Protein AF-A0A7S4QXZ8-F1 (afdb_monomer_lite)

Radius of gyration: 31.18 Å; chains: 1; bounding box: 69×50×97 Å

Sequence (209 aa):
SDHSCSYGKRKKSSPTQPTAGNDPTDAGCCEDITGMCAGNANSANDITCGAGYKDKANKAGITGTTVSACCDPNQQCSANPGGDGDITCPGNFQNKGASATYDRFGSDDTPAKRRAKCCEQPKCARTVQAVTGTCETNPVAGVSGTCGSRYTDKAGILTLPADPTDWANPGSGLAITANMAACCDPITGMCAGNANSASDITCGAGYKD

Foldseek 3Di:
DDDDADFQKDFDPQFADDDPPDDGDNVRTIDGHPQACQRTPPRVQHNDQDPQWDADVVRRPFRHRDNVRGIDGFAFCADGVVGVRHQDAPAQKDFPGRVFTHHCPPPQVDSLSSCVRTTFADAWFDWADWDDADPVGDTDHIDDTLDDQQWAFDVPRRCPPPADPTSVCRDHHDPSNVCVVRTTDGRDPDLQSTPPRVRHHDDDPPDDD

pLDDT: mean 88.47, std 6.69, range [57.16, 96.94]

Structure (mmCIF, N/CA/C/O backbone):
data_AF-A0A7S4QXZ8-F1
#
_entry.id   AF-A0A7S4QXZ8-F1
#
loop_
_atom_site.group_PDB
_atom_site.id
_atom_site.type_symbol
_atom_site.label_atom_id
_atom_site.label_alt_id
_atom_site.label_comp_id
_atom_site.label_asym_id
_atom_site.label_entity_id
_atom_site.label_seq_id
_atom_site.pdbx_PDB_ins_code
_atom_site.Cartn_x
_atom_site.Cartn_y
_atom_site.Cartn_z
_atom_site.occupancy
_atom_site.B_iso_or_equiv
_atom_site.auth_seq_id
_atom_site.auth_comp_id
_atom_site.auth_asym_id
_atom_site.auth_atom_id
_atom_site.pdbx_PDB_model_num
ATOM 1 N N . SER A 1 1 ? 19.491 11.726 -45.607 1.00 57.16 1 SER A N 1
ATOM 2 C CA . SER A 1 1 ? 18.638 11.729 -44.401 1.00 57.16 1 SER A CA 1
ATOM 3 C C . SER A 1 1 ? 19.240 10.768 -43.394 1.00 57.16 1 SER A C 1
ATOM 5 O O . SER A 1 1 ? 19.755 9.733 -43.802 1.00 57.16 1 SER A O 1
ATOM 7 N N . ASP A 1 2 ? 19.218 11.107 -42.105 1.00 72.69 2 ASP A N 1
ATOM 8 C CA . ASP A 1 2 ? 19.672 10.190 -41.054 1.00 72.69 2 ASP A CA 1
ATOM 9 C C . ASP A 1 2 ? 18.598 9.130 -40.806 1.00 72.69 2 ASP A C 1
ATOM 11 O O . ASP A 1 2 ? 17.469 9.451 -40.431 1.00 72.69 2 ASP A O 1
ATOM 15 N N . HIS A 1 3 ? 18.948 7.863 -41.028 1.00 82.75 3 HIS A N 1
ATOM 16 C CA . HIS A 1 3 ? 18.038 6.745 -40.795 1.00 82.75 3 HIS A CA 1
ATOM 17 C C . HIS A 1 3 ? 17.791 6.557 -39.293 1.00 82.75 3 HIS A C 1
ATOM 19 O O . HIS A 1 3 ? 18.740 6.460 -38.506 1.00 82.75 3 HIS A O 1
ATOM 25 N N . SER A 1 4 ? 16.521 6.517 -38.890 1.00 89.25 4 SER A N 1
ATOM 26 C CA . SER A 1 4 ? 16.116 6.197 -37.517 1.00 89.25 4 SER A CA 1
ATOM 27 C C . SER A 1 4 ? 15.831 4.710 -37.392 1.00 89.25 4 SER A C 1
ATOM 29 O O . SER A 1 4 ? 15.125 4.147 -38.221 1.00 89.25 4 SER A O 1
ATOM 31 N N . CYS A 1 5 ? 16.377 4.080 -36.354 1.00 90.44 5 CYS A N 1
ATOM 32 C CA . CYS A 1 5 ? 16.157 2.662 -36.107 1.00 90.44 5 CYS A CA 1
ATOM 33 C C . CYS A 1 5 ? 14.774 2.411 -35.504 1.00 90.44 5 CYS A C 1
ATOM 35 O O . CYS A 1 5 ? 14.318 3.167 -34.643 1.00 90.44 5 CYS A O 1
ATOM 37 N N . SER A 1 6 ? 14.145 1.317 -35.933 1.00 90.31 6 SER A N 1
ATOM 38 C CA . SER A 1 6 ? 12.900 0.809 -35.353 1.00 90.31 6 SER A CA 1
ATOM 39 C C . SER A 1 6 ? 13.039 0.493 -33.852 1.00 90.31 6 SER A C 1
ATOM 41 O O . SER A 1 6 ? 14.145 0.307 -33.340 1.00 90.31 6 SER A O 1
ATOM 43 N N . TYR A 1 7 ? 11.909 0.396 -33.139 1.00 89.00 7 TYR A N 1
ATOM 44 C CA . TYR A 1 7 ? 11.891 -0.003 -31.725 1.00 89.00 7 TYR A CA 1
ATOM 45 C C . TYR A 1 7 ? 12.648 -1.322 -31.497 1.00 89.00 7 TYR A C 1
ATOM 47 O O . TYR A 1 7 ? 12.588 -2.233 -32.323 1.00 89.00 7 TYR A O 1
ATOM 55 N N . GLY A 1 8 ? 13.365 -1.411 -30.374 1.00 91.12 8 GLY A N 1
ATOM 56 C CA . GLY A 1 8 ? 14.189 -2.573 -30.042 1.00 91.12 8 GLY A CA 1
ATOM 57 C C . GLY A 1 8 ? 15.495 -2.658 -30.836 1.00 91.12 8 GLY A C 1
ATOM 58 O O . GLY A 1 8 ? 16.211 -3.649 -30.712 1.00 91.12 8 GLY A O 1
ATOM 59 N N . LYS A 1 9 ? 15.832 -1.637 -31.637 1.00 93.56 9 LYS A N 1
ATOM 60 C CA . LYS A 1 9 ? 17.084 -1.555 -32.394 1.00 93.56 9 LYS A CA 1
ATOM 61 C C . LYS A 1 9 ? 17.873 -0.296 -32.067 1.00 93.56 9 LYS A C 1
ATOM 63 O O . LYS A 1 9 ? 17.321 0.746 -31.722 1.00 93.56 9 LYS A O 1
ATOM 68 N N . ARG A 1 10 ? 19.190 -0.381 -32.230 1.00 91.62 10 ARG A N 1
ATOM 69 C CA . ARG A 1 10 ? 20.126 0.744 -32.110 1.00 91.62 10 ARG A CA 1
ATOM 70 C C . ARG A 1 10 ? 21.000 0.844 -33.351 1.00 91.62 10 ARG A C 1
ATOM 72 O O . ARG A 1 10 ? 21.123 -0.115 -34.108 1.00 91.62 10 ARG A O 1
ATOM 79 N N . LYS A 1 11 ? 21.621 2.005 -33.562 1.00 93.00 11 LYS A N 1
ATOM 80 C CA . LYS A 1 11 ? 22.570 2.188 -34.667 1.00 93.00 11 LYS A CA 1
ATOM 81 C C . LYS A 1 11 ? 23.755 1.240 -34.487 1.00 93.00 11 LYS A C 1
ATOM 83 O O . LYS A 1 11 ? 24.301 1.140 -33.389 1.00 93.00 11 LYS A O 1
ATOM 88 N N . LYS A 1 12 ? 24.168 0.589 -35.572 1.00 90.38 12 LYS A N 1
ATOM 89 C CA . LYS A 1 12 ? 25.408 -0.188 -35.604 1.00 90.38 12 LYS A CA 1
ATOM 90 C C . LYS A 1 12 ? 26.590 0.738 -35.349 1.00 90.38 12 LYS A C 1
ATOM 92 O O . LYS A 1 12 ? 26.641 1.847 -35.879 1.00 90.38 12 LYS A O 1
ATOM 97 N N . SER A 1 13 ? 27.577 0.250 -34.610 1.00 89.38 13 SER A N 1
ATOM 98 C CA . SER A 1 13 ? 28.885 0.905 -34.492 1.00 89.38 13 SER A CA 1
ATOM 99 C C . SER A 1 13 ? 29.625 0.959 -35.835 1.00 89.38 13 SER A C 1
ATOM 101 O O . SER A 1 13 ? 30.437 1.853 -36.052 1.00 89.38 13 SER A O 1
ATOM 103 N N . SER A 1 14 ? 29.301 0.047 -36.758 1.00 89.12 14 SER A N 1
ATOM 104 C CA . SER A 1 14 ? 29.775 0.061 -38.143 1.00 89.12 14 SER A CA 1
ATOM 105 C C . SER A 1 14 ? 28.607 -0.192 -39.114 1.00 89.12 14 SER A C 1
ATOM 107 O O . SER A 1 14 ? 28.285 -1.347 -39.407 1.00 89.12 14 SER A O 1
ATOM 109 N N . PRO A 1 15 ? 27.895 0.862 -39.559 1.00 88.19 15 PRO A N 1
ATOM 110 C CA . PRO A 1 15 ? 26.802 0.729 -40.518 1.00 88.19 15 PRO A CA 1
ATOM 111 C C . PRO A 1 15 ? 27.332 0.447 -41.930 1.00 88.19 15 PRO A C 1
ATOM 113 O O . PRO A 1 15 ? 28.400 0.914 -42.323 1.00 88.19 15 PRO A O 1
ATOM 116 N N . THR A 1 16 ? 26.558 -0.289 -42.722 1.00 88.31 16 THR A N 1
ATOM 117 C CA . THR A 1 16 ? 26.865 -0.526 -44.136 1.00 88.31 16 THR A CA 1
ATOM 118 C C . THR A 1 16 ? 26.431 0.680 -44.963 1.00 88.31 16 THR A C 1
ATOM 120 O O . THR A 1 16 ? 25.264 1.072 -44.924 1.00 88.31 16 THR A O 1
ATOM 123 N N . GLN A 1 17 ? 27.360 1.265 -45.725 1.00 85.31 17 GLN A N 1
ATOM 124 C CA . GLN A 1 17 ? 27.040 2.362 -46.636 1.00 85.31 17 GLN A CA 1
ATOM 125 C C . GLN A 1 17 ? 26.141 1.848 -47.776 1.00 85.31 17 GLN A C 1
ATOM 127 O O . GLN A 1 17 ? 26.494 0.850 -48.413 1.00 85.31 17 GLN A O 1
ATOM 132 N N . PRO A 1 18 ? 24.995 2.496 -48.056 1.00 84.25 18 PRO A N 1
ATOM 133 C CA . PRO A 1 18 ? 24.168 2.125 -49.195 1.00 84.25 18 PRO A CA 1
ATOM 134 C C . PRO A 1 18 ? 24.897 2.424 -50.511 1.00 84.25 18 PRO A C 1
ATOM 136 O O . PRO A 1 18 ? 25.702 3.354 -50.604 1.00 84.25 18 PRO A O 1
ATOM 139 N N . THR A 1 19 ? 24.607 1.640 -51.551 1.00 85.50 19 THR A N 1
ATOM 140 C CA . THR A 1 19 ? 25.077 1.933 -52.913 1.00 85.50 19 THR A CA 1
ATOM 141 C C . THR A 1 19 ? 24.582 3.313 -53.353 1.00 85.50 19 THR A C 1
ATOM 143 O O . THR A 1 19 ? 23.477 3.718 -52.994 1.00 85.50 19 THR A O 1
ATOM 146 N N . ALA A 1 20 ? 25.386 4.036 -54.138 1.00 84.81 20 ALA A N 1
ATOM 147 C CA . ALA A 1 20 ? 25.040 5.374 -54.610 1.00 84.81 20 ALA A CA 1
ATOM 148 C C . ALA A 1 20 ? 23.655 5.401 -55.284 1.00 84.81 20 ALA A C 1
ATOM 150 O O . ALA A 1 20 ? 23.384 4.611 -56.186 1.00 84.81 20 ALA A O 1
ATOM 151 N N . GLY A 1 21 ? 22.793 6.315 -54.831 1.00 82.56 21 GLY A N 1
ATOM 152 C CA . GLY A 1 21 ? 21.411 6.451 -55.303 1.00 82.56 21 GLY A CA 1
ATOM 153 C C . GLY A 1 21 ? 20.369 5.633 -54.531 1.00 82.56 21 GLY A C 1
ATOM 154 O O . GLY A 1 21 ? 19.185 5.822 -54.783 1.00 82.56 21 GLY A O 1
ATOM 155 N N . ASN A 1 22 ? 20.776 4.776 -53.585 1.00 83.62 22 ASN A N 1
ATOM 156 C CA . ASN A 1 22 ? 19.862 4.041 -52.708 1.00 83.62 22 ASN A CA 1
ATOM 157 C C . ASN A 1 22 ? 19.752 4.681 -51.320 1.00 83.62 22 ASN A C 1
ATOM 159 O O . ASN A 1 22 ? 20.732 5.197 -50.775 1.00 83.62 22 ASN A O 1
ATOM 163 N N . ASP A 1 23 ? 18.567 4.568 -50.723 1.00 84.75 23 ASP A N 1
ATOM 164 C CA . ASP A 1 23 ? 18.322 4.995 -49.349 1.00 84.75 23 ASP A CA 1
ATOM 165 C C . ASP A 1 23 ? 18.914 4.006 -48.321 1.00 84.75 23 ASP A C 1
ATOM 167 O O . ASP A 1 23 ? 18.980 2.795 -48.571 1.00 84.75 23 ASP A O 1
ATOM 171 N N . PRO A 1 24 ? 19.352 4.491 -47.143 1.00 85.12 24 PRO A N 1
ATOM 172 C CA . PRO A 1 24 ? 19.757 3.633 -46.033 1.00 85.12 24 PRO A CA 1
ATOM 173 C C . PRO A 1 24 ? 18.591 2.762 -45.541 1.00 85.12 24 PRO A C 1
ATOM 175 O O . PRO A 1 24 ? 17.437 3.182 -45.537 1.00 85.12 24 PRO A O 1
ATOM 178 N N . THR A 1 25 ? 18.899 1.541 -45.098 1.00 88.00 25 THR A N 1
ATOM 179 C CA . THR A 1 25 ? 17.903 0.579 -44.598 1.00 88.00 25 THR A CA 1
ATOM 180 C C . THR A 1 25 ? 18.182 0.184 -43.152 1.00 88.00 25 THR A C 1
ATOM 182 O O . THR A 1 25 ? 19.328 0.210 -42.700 1.00 88.00 25 THR A O 1
ATOM 185 N N . ASP A 1 26 ? 17.148 -0.286 -42.447 1.00 86.25 26 ASP A N 1
ATOM 186 C CA . ASP A 1 26 ? 17.274 -0.845 -41.092 1.00 86.25 26 ASP A CA 1
ATOM 187 C C . ASP A 1 26 ? 18.340 -1.951 -41.031 1.00 86.25 26 ASP A C 1
ATOM 189 O O . ASP A 1 26 ? 19.145 -1.987 -40.105 1.00 86.25 26 ASP A O 1
ATOM 193 N N . ALA A 1 27 ? 18.400 -2.826 -42.040 1.00 87.12 27 ALA A N 1
ATOM 194 C CA . ALA A 1 27 ? 19.386 -3.904 -42.098 1.00 87.12 27 ALA A CA 1
ATOM 195 C C . ALA A 1 27 ? 20.829 -3.382 -42.240 1.00 87.12 27 ALA A C 1
ATOM 197 O O . ALA A 1 27 ? 21.758 -3.952 -41.661 1.00 87.12 27 ALA A O 1
ATOM 198 N N . GLY A 1 28 ? 21.027 -2.290 -42.984 1.00 88.75 28 GLY A N 1
ATOM 199 C CA . GLY A 1 28 ? 22.335 -1.656 -43.161 1.00 88.75 28 GLY A CA 1
ATOM 200 C C . GLY A 1 28 ? 22.775 -0.827 -41.953 1.00 88.75 28 GLY A C 1
ATOM 201 O O . GLY A 1 28 ? 23.958 -0.819 -41.616 1.00 88.75 28 GLY A O 1
ATOM 202 N N . CYS A 1 29 ? 21.839 -0.168 -41.267 1.00 91.25 29 CYS A N 1
ATOM 203 C CA . CYS A 1 29 ? 22.152 0.848 -40.259 1.00 91.25 29 CYS A CA 1
ATOM 204 C C . CYS A 1 29 ? 21.928 0.413 -38.805 1.00 91.25 29 CYS A C 1
ATOM 206 O O . CYS A 1 29 ? 22.522 1.017 -37.910 1.00 91.25 29 CYS A O 1
ATOM 208 N N . CYS A 1 30 ? 21.104 -0.604 -38.550 1.00 93.62 30 CYS A N 1
ATOM 209 C CA . CYS A 1 30 ? 20.602 -0.912 -37.212 1.00 93.62 30 CYS A CA 1
ATOM 210 C C . CYS A 1 30 ? 20.843 -2.370 -36.807 1.00 93.62 30 CYS A C 1
ATOM 212 O O . CYS A 1 30 ? 20.760 -3.288 -37.621 1.00 93.62 30 CYS A O 1
ATOM 214 N N . GLU A 1 31 ? 21.130 -2.581 -35.529 1.00 93.94 31 GLU A N 1
ATOM 215 C CA . GLU A 1 31 ? 21.245 -3.891 -34.888 1.00 93.94 31 GLU A CA 1
ATOM 216 C C . GLU A 1 31 ? 20.239 -4.021 -33.748 1.00 93.94 31 GLU A C 1
ATOM 218 O O . GLU A 1 31 ? 19.790 -3.021 -33.183 1.00 93.94 31 GLU A O 1
ATOM 223 N N . ASP A 1 32 ? 19.895 -5.260 -33.418 1.00 95.50 32 ASP A N 1
ATOM 224 C CA . ASP A 1 32 ? 18.975 -5.567 -32.332 1.00 95.50 32 ASP A CA 1
ATOM 225 C C . ASP A 1 32 ? 19.598 -5.208 -30.976 1.00 95.50 32 ASP A C 1
ATOM 227 O O . ASP A 1 32 ? 20.774 -5.464 -30.709 1.00 95.50 32 ASP A O 1
ATOM 231 N N . ILE A 1 33 ? 18.792 -4.616 -30.099 1.00 94.50 33 ILE A N 1
ATOM 232 C CA . ILE A 1 33 ? 19.150 -4.397 -28.701 1.00 94.50 33 ILE A CA 1
ATOM 233 C C . ILE A 1 33 ? 18.932 -5.714 -27.956 1.00 94.50 33 ILE A C 1
ATOM 235 O O . ILE A 1 33 ? 17.842 -6.287 -27.987 1.00 94.50 33 ILE A O 1
ATOM 239 N N . THR A 1 34 ? 19.969 -6.191 -27.272 1.00 95.50 34 THR A N 1
ATOM 240 C CA . THR A 1 34 ? 19.933 -7.434 -26.493 1.00 95.50 34 THR A CA 1
ATOM 241 C C . THR A 1 34 ? 20.667 -7.266 -25.168 1.00 95.50 34 THR A C 1
ATOM 243 O O . THR A 1 34 ? 21.663 -6.544 -25.111 1.00 95.50 34 THR A O 1
ATOM 246 N N . GLY A 1 35 ? 20.241 -7.996 -24.133 1.00 95.31 35 GLY A N 1
ATOM 247 C CA . GLY A 1 35 ? 20.918 -8.029 -22.831 1.00 95.31 35 GLY A CA 1
ATOM 248 C C . GLY A 1 35 ? 20.754 -6.754 -22.001 1.00 95.31 35 GLY A C 1
ATOM 249 O O . GLY A 1 35 ? 21.498 -6.549 -21.044 1.00 95.31 35 GLY A O 1
ATOM 250 N N . MET A 1 36 ? 19.806 -5.896 -22.370 1.00 96.31 36 MET A N 1
ATOM 251 C CA . MET A 1 36 ? 19.439 -4.711 -21.602 1.00 96.31 36 MET A CA 1
ATOM 252 C C . MET A 1 36 ? 18.320 -5.054 -20.621 1.00 96.31 36 MET A C 1
ATOM 254 O O . MET A 1 36 ? 17.554 -5.990 -20.831 1.00 96.31 36 MET A O 1
ATOM 258 N N . CYS A 1 37 ? 18.169 -4.257 -19.572 1.00 96.81 37 CYS A N 1
ATOM 259 C CA . CYS A 1 37 ? 17.082 -4.440 -18.621 1.00 96.81 37 CYS A CA 1
ATOM 260 C C . CYS A 1 37 ? 15.696 -4.094 -19.193 1.00 96.81 37 CYS A C 1
ATOM 262 O O . CYS A 1 37 ? 14.692 -4.574 -18.668 1.00 96.81 37 CYS A O 1
ATOM 264 N N . ALA A 1 38 ? 15.628 -3.246 -20.224 1.00 95.44 38 ALA A N 1
ATOM 265 C CA . ALA A 1 38 ? 14.406 -2.906 -20.952 1.00 95.44 38 ALA A CA 1
ATOM 266 C C . ALA A 1 38 ? 14.725 -2.451 -22.387 1.00 95.44 38 ALA A C 1
ATOM 268 O O . ALA A 1 38 ? 15.825 -1.955 -22.643 1.00 95.44 38 ALA A O 1
ATOM 269 N N . GLY A 1 39 ? 13.752 -2.553 -23.296 1.00 94.31 39 GLY A N 1
ATOM 270 C CA . GLY A 1 39 ? 13.878 -2.079 -24.675 1.00 94.31 39 GLY A CA 1
ATOM 271 C C . GLY A 1 39 ? 14.644 -3.028 -25.596 1.00 94.31 39 GLY A C 1
ATOM 272 O O . GLY A 1 39 ? 15.184 -2.580 -26.609 1.00 94.31 39 GLY A O 1
ATOM 273 N N . ASN A 1 40 ? 14.719 -4.319 -25.256 1.00 95.56 40 ASN A N 1
ATOM 274 C CA . ASN A 1 40 ? 15.304 -5.321 -26.142 1.00 95.56 40 ASN A CA 1
ATOM 275 C C . ASN A 1 40 ? 14.423 -5.555 -27.381 1.00 95.56 40 ASN A C 1
ATOM 277 O O . ASN A 1 40 ? 13.207 -5.373 -27.344 1.00 95.56 40 ASN A O 1
ATOM 281 N N . ALA A 1 41 ? 15.031 -6.036 -28.471 1.00 95.38 41 ALA A N 1
ATOM 282 C CA . ALA A 1 41 ? 14.319 -6.416 -29.696 1.00 95.38 41 ALA A CA 1
ATOM 283 C C . ALA A 1 41 ? 13.232 -7.471 -29.437 1.00 95.38 41 ALA A C 1
ATOM 285 O O . ALA A 1 41 ? 12.141 -7.405 -30.000 1.00 95.38 41 ALA A O 1
ATOM 286 N N . ASN A 1 42 ? 13.522 -8.424 -28.548 1.00 94.81 42 ASN A N 1
ATOM 287 C CA . ASN A 1 42 ? 12.521 -9.314 -27.979 1.00 94.81 42 ASN A CA 1
ATOM 288 C C . ASN A 1 42 ? 12.132 -8.801 -26.589 1.00 94.81 42 ASN A C 1
ATOM 290 O O . ASN A 1 42 ? 12.885 -8.990 -25.634 1.00 94.81 42 ASN A O 1
ATOM 294 N N . SER A 1 43 ? 10.952 -8.194 -26.473 1.00 93.31 43 SER A N 1
ATOM 295 C CA . SER A 1 43 ? 10.446 -7.642 -25.211 1.00 93.31 43 SER A CA 1
ATOM 296 C C . SER A 1 43 ? 10.226 -8.695 -24.121 1.00 93.31 43 SER A C 1
ATOM 298 O O . SER A 1 43 ? 10.204 -8.348 -22.946 1.00 93.31 43 SER A O 1
ATOM 300 N N . ALA A 1 44 ? 10.137 -9.988 -24.459 1.00 94.38 44 ALA A N 1
ATOM 301 C CA . ALA A 1 44 ? 10.110 -11.060 -23.460 1.00 94.38 44 ALA A CA 1
ATOM 302 C C . ALA A 1 44 ? 11.431 -11.185 -22.675 1.00 94.38 44 ALA A C 1
ATOM 304 O O . ALA A 1 44 ? 11.454 -11.799 -21.610 1.00 94.38 44 ALA A O 1
ATOM 305 N N . ASN A 1 45 ? 12.520 -10.604 -23.190 1.00 94.69 45 ASN A N 1
ATOM 306 C CA . ASN A 1 45 ? 13.809 -10.537 -22.506 1.00 94.69 45 ASN A CA 1
ATOM 307 C C . ASN A 1 45 ? 13.944 -9.291 -21.614 1.00 94.69 45 ASN A C 1
ATOM 309 O O . ASN A 1 45 ? 14.954 -9.157 -20.923 1.00 94.69 45 ASN A O 1
ATOM 313 N N . ASP A 1 46 ? 12.965 -8.381 -21.626 1.00 95.69 46 ASP A N 1
ATOM 314 C CA . ASP A 1 46 ? 12.951 -7.242 -20.713 1.00 95.69 46 ASP A CA 1
ATOM 315 C C . ASP A 1 46 ? 12.658 -7.725 -19.290 1.00 95.69 46 ASP A C 1
ATOM 317 O O . ASP A 1 46 ? 11.757 -8.529 -19.037 1.00 95.69 46 ASP A O 1
ATOM 321 N N . ILE A 1 47 ? 13.418 -7.216 -18.323 1.00 96.44 47 ILE A N 1
ATOM 322 C CA . ILE A 1 47 ? 13.261 -7.622 -16.931 1.00 96.44 47 ILE A CA 1
ATOM 323 C C . ILE A 1 47 ? 12.074 -6.891 -16.331 1.00 96.44 47 ILE A C 1
ATOM 325 O O . ILE A 1 47 ? 12.038 -5.668 -16.310 1.00 96.44 47 ILE A O 1
ATOM 329 N N . THR A 1 48 ? 11.108 -7.627 -15.793 1.00 93.75 48 THR A N 1
ATOM 330 C CA . THR A 1 48 ? 9.986 -7.044 -15.048 1.00 93.75 48 THR A CA 1
ATOM 331 C C . THR A 1 48 ? 10.279 -7.113 -13.553 1.00 93.75 48 THR A C 1
ATOM 333 O O . THR A 1 48 ? 10.554 -8.188 -13.020 1.00 93.75 48 THR A O 1
ATOM 336 N N . CYS A 1 49 ? 10.221 -5.973 -12.863 1.00 90.38 49 CYS A N 1
ATOM 337 C CA . CYS A 1 49 ? 10.396 -5.925 -11.416 1.00 90.38 49 CYS A CA 1
ATOM 338 C C . CYS A 1 49 ? 9.074 -6.305 -10.736 1.00 90.38 49 CYS A C 1
ATOM 340 O O . CYS A 1 49 ? 8.076 -5.598 -10.862 1.00 90.38 49 CYS A O 1
ATOM 342 N N . GLY A 1 50 ? 9.053 -7.472 -10.087 1.00 83.44 50 GLY A N 1
ATOM 343 C CA . GLY A 1 50 ? 7.874 -7.998 -9.394 1.00 83.44 50 GLY A CA 1
ATOM 344 C C . GLY A 1 50 ? 7.595 -7.313 -8.052 1.00 83.44 50 GLY A C 1
ATOM 345 O O . GLY A 1 50 ? 8.241 -6.336 -7.680 1.00 83.44 50 GLY A O 1
ATOM 346 N N . ALA A 1 51 ? 6.640 -7.854 -7.292 1.00 77.50 51 ALA A N 1
ATOM 347 C CA . ALA A 1 51 ? 6.286 -7.326 -5.974 1.00 77.50 51 ALA A CA 1
ATOM 348 C C . ALA A 1 51 ? 7.510 -7.226 -5.042 1.00 77.50 51 ALA A C 1
ATOM 350 O O . ALA A 1 51 ? 8.316 -8.152 -4.956 1.00 77.50 51 ALA A O 1
ATOM 351 N N . GLY A 1 52 ? 7.633 -6.097 -4.339 1.00 75.12 52 GLY A N 1
ATOM 352 C CA . GLY A 1 52 ? 8.768 -5.810 -3.454 1.00 75.12 52 GLY A CA 1
ATOM 353 C C . GLY A 1 52 ? 10.006 -5.251 -4.161 1.00 75.12 52 GLY A C 1
ATOM 354 O O . GLY A 1 52 ? 10.979 -4.927 -3.487 1.00 75.12 52 GLY A O 1
ATOM 355 N N . TYR A 1 53 ? 9.962 -5.094 -5.485 1.00 83.69 53 TYR A N 1
ATOM 356 C CA . TYR A 1 53 ? 11.021 -4.489 -6.282 1.00 83.69 53 TYR A CA 1
ATOM 357 C C . TYR A 1 53 ? 10.451 -3.406 -7.194 1.00 83.69 53 TYR A C 1
ATOM 359 O O . TYR A 1 53 ? 9.266 -3.401 -7.527 1.00 83.69 53 TYR A O 1
ATOM 367 N N . LYS A 1 54 ? 11.320 -2.511 -7.643 1.00 85.19 54 LYS A N 1
ATOM 368 C CA . LYS A 1 54 ? 11.005 -1.490 -8.637 1.00 85.19 54 LYS A CA 1
ATOM 369 C C . LYS A 1 54 ? 12.110 -1.374 -9.669 1.00 85.19 54 LYS A C 1
ATOM 371 O O . LYS A 1 54 ? 13.235 -1.796 -9.421 1.00 85.19 54 LYS A O 1
ATOM 376 N N . ASP A 1 55 ? 11.804 -0.741 -10.790 1.00 89.88 55 ASP A N 1
ATOM 377 C CA . ASP A 1 55 ? 12.790 -0.425 -11.817 1.00 89.88 55 ASP A CA 1
ATOM 378 C C . ASP A 1 55 ? 13.885 0.494 -11.259 1.00 89.88 55 ASP A C 1
ATOM 380 O O . ASP A 1 55 ? 13.599 1.498 -10.598 1.00 89.88 55 ASP A O 1
ATOM 384 N N . LYS A 1 56 ? 15.149 0.174 -11.556 1.00 88.44 56 LYS A N 1
ATOM 385 C CA . LYS A 1 56 ? 16.261 1.096 -11.304 1.00 88.44 56 LYS A CA 1
ATOM 386 C C . LYS A 1 56 ? 16.089 2.374 -12.120 1.00 88.44 56 LYS A C 1
ATOM 388 O O . LYS A 1 56 ? 15.560 2.362 -13.237 1.00 88.44 56 LYS A O 1
ATOM 393 N N . ALA A 1 57 ? 16.621 3.478 -11.601 1.00 86.19 57 ALA A N 1
ATOM 394 C CA . ALA A 1 57 ? 16.751 4.699 -12.387 1.00 86.19 57 ALA A CA 1
ATOM 395 C C . ALA A 1 57 ? 17.513 4.403 -13.695 1.00 86.19 57 ALA A C 1
ATOM 397 O O . ALA A 1 57 ? 18.545 3.735 -13.678 1.00 86.19 57 ALA A O 1
ATOM 398 N N . ASN A 1 58 ? 17.002 4.895 -14.827 1.00 88.88 58 ASN A N 1
ATOM 399 C CA . ASN A 1 58 ? 17.555 4.653 -16.166 1.00 88.88 58 ASN A CA 1
ATOM 400 C C . ASN A 1 58 ? 17.624 3.173 -16.591 1.00 88.88 58 ASN A C 1
ATOM 402 O O . ASN A 1 58 ? 18.496 2.820 -17.378 1.00 88.88 58 ASN A O 1
ATOM 406 N N . LYS A 1 59 ? 16.697 2.314 -16.138 1.00 91.62 59 LYS A N 1
ATOM 407 C CA . LYS A 1 59 ? 16.641 0.878 -16.484 1.00 91.62 59 LYS A CA 1
ATOM 408 C C . LYS A 1 59 ? 16.889 0.557 -17.964 1.00 91.62 59 LYS A C 1
ATOM 410 O O . LYS A 1 59 ? 17.663 -0.342 -18.258 1.00 91.62 59 LYS A O 1
ATOM 415 N N . ALA A 1 60 ? 16.307 1.310 -18.899 1.00 91.00 60 ALA A N 1
ATOM 416 C CA . ALA A 1 60 ? 16.517 1.098 -20.339 1.00 91.00 60 ALA A CA 1
ATOM 417 C C . ALA A 1 60 ? 17.979 1.283 -20.805 1.00 91.00 60 ALA A C 1
ATOM 419 O O . ALA A 1 60 ? 18.353 0.798 -21.866 1.00 91.00 60 ALA A O 1
ATOM 420 N N . GLY A 1 61 ? 18.811 1.978 -20.024 1.00 92.62 61 GLY A N 1
ATOM 421 C CA . GLY A 1 61 ? 20.245 2.151 -20.262 1.00 92.62 61 GLY A CA 1
ATOM 422 C C . GLY A 1 61 ? 21.138 1.178 -19.485 1.00 92.62 61 GLY A C 1
ATOM 423 O O . GLY A 1 61 ? 22.358 1.285 -19.585 1.00 92.62 61 GLY A O 1
ATOM 424 N N . ILE A 1 62 ? 20.568 0.254 -18.705 1.00 95.12 62 ILE A N 1
ATOM 425 C CA . ILE A 1 62 ? 21.324 -0.703 -17.890 1.00 95.12 62 ILE A CA 1
ATOM 426 C C . ILE A 1 62 ? 21.458 -2.023 -18.648 1.00 95.12 62 ILE A C 1
ATOM 428 O O . ILE A 1 62 ? 20.461 -2.622 -19.053 1.00 95.12 62 ILE A O 1
ATOM 432 N N . THR A 1 63 ? 22.691 -2.506 -18.787 1.00 95.88 63 THR A N 1
ATOM 433 C CA . THR A 1 63 ? 22.963 -3.881 -19.220 1.00 95.88 63 THR A CA 1
ATOM 434 C C . THR A 1 63 ? 22.665 -4.835 -18.068 1.00 95.88 63 THR A C 1
ATOM 436 O O . THR A 1 63 ? 23.256 -4.718 -16.994 1.00 95.88 63 THR A O 1
ATOM 439 N N . GLY A 1 64 ? 21.771 -5.795 -18.280 1.00 95.25 64 GLY A N 1
ATOM 440 C CA . GLY A 1 64 ? 21.385 -6.752 -17.254 1.00 95.25 64 GLY A CA 1
ATOM 441 C C . GLY A 1 64 ? 20.248 -7.662 -17.697 1.00 95.25 64 GLY A C 1
ATOM 442 O O . GLY A 1 64 ? 19.339 -7.247 -18.406 1.00 95.25 64 GLY A O 1
ATOM 443 N N . THR A 1 65 ? 20.303 -8.914 -17.248 1.00 94.50 65 THR A N 1
ATOM 444 C CA . THR A 1 65 ? 19.299 -9.954 -17.534 1.00 94.50 65 THR A CA 1
ATOM 445 C C . THR A 1 65 ? 18.727 -10.573 -16.257 1.00 94.50 65 THR A C 1
ATOM 447 O O . THR A 1 65 ? 18.109 -11.635 -16.288 1.00 94.50 65 THR A O 1
ATOM 450 N N . THR A 1 66 ? 18.934 -9.927 -15.107 1.00 94.06 66 THR A N 1
ATOM 451 C CA . THR A 1 66 ? 18.456 -10.400 -13.803 1.00 94.06 66 THR A CA 1
ATOM 452 C C . THR A 1 66 ? 17.701 -9.302 -13.067 1.00 94.06 66 THR A C 1
ATOM 454 O O . THR A 1 66 ? 17.973 -8.113 -13.234 1.00 94.06 66 THR A O 1
ATOM 457 N N . VAL A 1 67 ? 16.777 -9.703 -12.188 1.00 91.00 67 VAL A N 1
ATOM 458 C CA . VAL A 1 67 ? 16.028 -8.775 -11.325 1.00 91.00 67 VAL A CA 1
ATOM 459 C C . VAL A 1 67 ? 16.978 -7.921 -10.482 1.00 91.00 67 VAL A C 1
ATOM 461 O O . VAL A 1 67 ? 16.802 -6.715 -10.422 1.00 91.00 67 VAL A O 1
ATOM 464 N N . SER A 1 68 ? 18.039 -8.484 -9.901 1.00 88.19 68 SER A N 1
ATOM 465 C CA . SER A 1 68 ? 18.985 -7.709 -9.082 1.00 88.19 68 SER A CA 1
ATOM 466 C C . SER A 1 68 ? 19.803 -6.681 -9.876 1.00 88.19 68 SER A C 1
ATOM 468 O O . SER A 1 68 ? 20.155 -5.630 -9.338 1.00 88.19 68 SER A O 1
ATOM 470 N N . ALA A 1 69 ? 20.092 -6.952 -11.154 1.00 92.06 69 ALA A N 1
ATOM 471 C CA . ALA A 1 69 ? 20.790 -6.010 -12.026 1.00 92.06 69 ALA A CA 1
ATOM 472 C C . ALA A 1 69 ? 19.882 -4.857 -12.478 1.00 92.06 69 ALA A C 1
ATOM 474 O O . ALA A 1 69 ? 20.359 -3.741 -12.660 1.00 92.06 69 ALA A O 1
ATOM 475 N N . CYS A 1 70 ? 18.581 -5.117 -12.628 1.00 94.19 70 CYS A N 1
ATOM 476 C CA . CYS A 1 70 ? 17.630 -4.202 -13.261 1.00 94.19 70 CYS A CA 1
ATOM 477 C C . CYS A 1 70 ? 16.659 -3.517 -12.294 1.00 94.19 70 CYS A C 1
ATOM 479 O O . CYS A 1 70 ? 16.033 -2.519 -12.660 1.00 94.19 70 CYS A O 1
ATOM 481 N N . CYS A 1 71 ? 16.539 -4.042 -11.078 1.00 91.12 71 CYS A N 1
ATOM 482 C CA . CYS A 1 71 ? 15.567 -3.619 -10.085 1.00 91.12 71 CYS A CA 1
ATOM 483 C C . CYS A 1 71 ? 16.234 -3.252 -8.756 1.00 91.12 71 CYS A C 1
ATOM 485 O O . CYS A 1 71 ? 17.242 -3.844 -8.366 1.00 91.12 71 CYS A O 1
ATOM 487 N N . ASP A 1 72 ? 15.650 -2.290 -8.050 1.00 85.50 72 ASP A N 1
ATOM 488 C CA . ASP A 1 72 ? 15.958 -1.996 -6.652 1.00 85.50 72 ASP A CA 1
ATOM 489 C C . ASP A 1 72 ? 14.896 -2.638 -5.750 1.00 85.50 72 ASP A C 1
ATOM 491 O O . ASP A 1 72 ? 13.715 -2.624 -6.112 1.00 85.50 72 ASP A O 1
ATOM 495 N N . PRO A 1 73 ? 15.268 -3.212 -4.592 1.00 81.75 73 PRO A N 1
ATOM 496 C CA . PRO A 1 73 ? 14.281 -3.616 -3.600 1.00 81.75 73 PRO A CA 1
ATOM 497 C C . PRO A 1 73 ? 13.563 -2.377 -3.048 1.00 81.75 73 PRO A C 1
ATOM 499 O O . PRO A 1 73 ? 14.166 -1.316 -2.873 1.00 81.75 73 PRO A O 1
ATOM 502 N N . ASN A 1 74 ? 12.276 -2.511 -2.738 1.00 85.38 74 ASN A N 1
ATOM 503 C CA . ASN A 1 74 ? 11.587 -1.516 -1.925 1.00 85.38 74 ASN A CA 1
ATOM 504 C C . ASN A 1 74 ? 12.160 -1.543 -0.503 1.00 85.38 74 ASN A C 1
ATOM 506 O O . ASN A 1 74 ? 12.508 -2.606 0.014 1.00 85.38 74 ASN A O 1
ATOM 510 N N . GLN A 1 75 ? 12.207 -0.386 0.154 1.00 88.25 75 GLN A N 1
ATOM 511 C CA . GLN A 1 75 ? 12.640 -0.320 1.546 1.00 88.25 75 GLN A CA 1
ATOM 512 C C . GLN A 1 75 ? 11.519 -0.824 2.449 1.00 88.25 75 GLN A C 1
ATOM 514 O O . GLN A 1 75 ? 10.344 -0.541 2.210 1.00 88.25 75 GLN A O 1
ATOM 519 N N . GLN A 1 76 ? 11.875 -1.543 3.505 1.00 91.50 76 GLN A N 1
ATOM 520 C CA . GLN A 1 76 ? 10.927 -1.939 4.540 1.00 91.50 76 GLN A CA 1
ATOM 521 C C . GLN A 1 76 ? 10.625 -0.746 5.447 1.00 91.50 76 GLN A C 1
ATOM 523 O O . GLN A 1 76 ? 11.432 0.172 5.580 1.00 91.50 76 GLN A O 1
ATOM 528 N N . CYS A 1 77 ? 9.466 -0.727 6.092 1.00 94.81 77 CYS A N 1
ATOM 529 C CA . CYS A 1 77 ? 9.152 0.335 7.044 1.00 94.81 77 CYS A CA 1
ATOM 530 C C . CYS A 1 77 ? 9.983 0.231 8.332 1.00 94.81 77 CYS A C 1
ATOM 532 O O . CYS A 1 77 ? 10.189 1.246 8.999 1.00 94.81 77 CYS A O 1
ATOM 534 N N . SER A 1 78 ? 10.486 -0.960 8.665 1.00 94.19 78 SER A N 1
ATOM 535 C CA . SER A 1 78 ? 11.437 -1.199 9.751 1.00 94.19 78 SER A CA 1
ATOM 536 C C . SER A 1 78 ? 12.343 -2.395 9.445 1.00 94.19 78 SER A C 1
ATOM 538 O O . SER A 1 78 ? 12.034 -3.184 8.553 1.00 94.19 78 SER A O 1
ATOM 540 N N . ALA A 1 79 ? 13.424 -2.543 10.216 1.00 90.94 79 ALA A N 1
ATOM 541 C CA . ALA A 1 79 ? 14.383 -3.643 10.123 1.00 90.94 79 ALA A CA 1
ATOM 542 C C . ALA A 1 79 ? 15.154 -3.717 8.791 1.00 90.94 79 ALA A C 1
ATOM 544 O O . ALA A 1 79 ? 15.603 -4.794 8.393 1.00 90.94 79 ALA A O 1
ATOM 545 N N . ASN A 1 80 ? 15.372 -2.577 8.124 1.00 86.31 80 ASN A N 1
ATOM 546 C CA . ASN A 1 80 ? 16.271 -2.535 6.973 1.00 86.31 80 ASN A CA 1
ATOM 547 C C . ASN A 1 80 ? 17.714 -2.855 7.411 1.00 86.31 80 ASN A C 1
ATOM 549 O O . ASN A 1 80 ? 18.144 -2.435 8.493 1.00 86.31 80 ASN A O 1
ATOM 553 N N . PRO A 1 81 ? 18.509 -3.552 6.578 1.00 80.75 81 PRO A N 1
ATOM 554 C CA . PRO A 1 81 ? 19.915 -3.819 6.866 1.00 80.75 81 PRO A CA 1
ATOM 555 C C . PRO A 1 81 ? 20.696 -2.537 7.191 1.00 80.75 81 PRO A C 1
ATOM 557 O O . PRO A 1 81 ? 20.694 -1.582 6.421 1.00 80.75 81 PRO A O 1
ATOM 560 N N . GLY A 1 82 ? 21.368 -2.515 8.345 1.00 78.56 82 GLY A N 1
ATOM 561 C CA . GLY A 1 82 ? 22.114 -1.341 8.819 1.00 78.56 82 GLY A CA 1
ATOM 562 C C . GLY A 1 82 ? 21.250 -0.203 9.379 1.00 78.56 82 GLY A C 1
ATOM 563 O O . GLY A 1 82 ? 21.799 0.826 9.761 1.00 78.56 82 GLY A O 1
ATOM 564 N N . GLY A 1 83 ? 19.925 -0.367 9.446 1.00 76.06 83 GLY A N 1
ATOM 565 C CA . GLY A 1 83 ? 18.984 0.612 10.001 1.00 76.06 83 GLY A CA 1
ATOM 566 C C . GLY A 1 83 ? 18.722 1.835 9.116 1.00 76.06 83 GLY A C 1
ATOM 567 O O . GLY A 1 83 ? 17.777 2.581 9.374 1.00 76.06 83 GLY A O 1
ATOM 568 N N . ASP A 1 84 ? 19.499 2.045 8.048 1.00 79.19 84 ASP A N 1
ATOM 569 C CA . ASP A 1 84 ? 19.186 3.077 7.063 1.00 79.19 84 ASP A CA 1
ATOM 570 C C . ASP A 1 84 ? 17.976 2.646 6.230 1.00 79.19 84 ASP A C 1
ATOM 572 O O . ASP A 1 84 ? 18.017 1.681 5.470 1.00 79.19 84 ASP A O 1
ATOM 576 N N . GLY A 1 85 ? 16.865 3.360 6.376 1.00 85.69 85 GLY A N 1
ATOM 577 C CA . GLY A 1 85 ? 15.603 2.941 5.765 1.00 85.69 85 GLY A CA 1
ATOM 578 C C . GLY A 1 85 ? 14.439 3.046 6.717 1.00 85.69 85 GLY A C 1
ATOM 579 O O . GLY A 1 85 ? 13.336 3.363 6.280 1.00 85.69 85 GLY A O 1
ATOM 580 N N . ASP A 1 86 ? 14.695 2.814 7.997 1.00 91.75 86 ASP A N 1
ATOM 581 C CA . ASP A 1 86 ? 13.634 2.635 8.972 1.00 91.75 86 ASP A CA 1
ATOM 582 C C . ASP A 1 86 ? 12.860 3.937 9.183 1.00 91.75 86 ASP A C 1
ATOM 584 O O . ASP A 1 86 ? 13.422 5.024 9.345 1.00 91.75 86 ASP A O 1
ATOM 588 N N . ILE A 1 87 ? 11.534 3.827 9.130 1.00 94.62 87 ILE A N 1
ATOM 589 C CA . ILE A 1 87 ? 10.641 4.969 9.261 1.00 94.62 87 ILE A CA 1
ATOM 590 C C . ILE A 1 87 ? 10.238 5.131 10.721 1.00 94.62 87 ILE A C 1
ATOM 592 O O . ILE A 1 87 ? 9.531 4.305 11.289 1.00 94.62 87 ILE A O 1
ATOM 596 N N . THR A 1 88 ? 10.608 6.254 11.325 1.00 93.94 88 THR A N 1
ATOM 597 C CA . THR A 1 88 ? 10.075 6.632 12.637 1.00 93.94 88 THR A CA 1
ATOM 598 C C . THR A 1 88 ? 8.744 7.360 12.469 1.00 93.94 88 THR A C 1
ATOM 600 O O . THR A 1 88 ? 8.668 8.406 11.810 1.00 93.94 88 THR A O 1
ATOM 603 N N . CYS A 1 89 ? 7.693 6.821 13.085 1.00 95.50 89 CYS A N 1
ATOM 604 C CA . CYS A 1 89 ? 6.377 7.447 13.111 1.00 95.50 89 CYS A CA 1
ATOM 605 C C . CYS A 1 89 ? 6.305 8.515 14.218 1.00 95.50 89 CYS A C 1
ATOM 607 O O . CYS A 1 89 ? 6.857 8.309 15.298 1.00 95.50 89 CYS A O 1
ATOM 609 N N . PRO A 1 90 ? 5.691 9.683 13.957 1.00 93.94 90 PRO A N 1
ATOM 610 C CA . PRO A 1 90 ? 5.629 10.764 14.939 1.00 93.94 90 PRO A CA 1
ATOM 611 C C . PRO A 1 90 ? 4.648 10.456 16.084 1.00 93.94 90 PRO A C 1
ATOM 613 O O . PRO A 1 90 ? 3.688 9.715 15.903 1.00 93.94 90 PRO A O 1
ATOM 616 N N . GLY A 1 91 ? 4.837 11.071 17.255 1.00 92.44 91 GLY A N 1
ATOM 617 C CA . GLY A 1 91 ? 3.889 10.973 18.376 1.00 92.44 91 GLY A CA 1
ATOM 618 C C . GLY A 1 91 ? 3.533 9.525 18.747 1.00 92.44 91 GLY A C 1
ATOM 619 O O . GLY A 1 91 ? 4.418 8.689 18.880 1.00 92.44 91 GLY A O 1
ATOM 620 N N . ASN A 1 92 ? 2.234 9.234 18.892 1.00 93.44 92 ASN A N 1
ATOM 621 C CA . ASN A 1 92 ? 1.735 7.883 19.194 1.00 93.44 92 ASN A CA 1
ATOM 622 C C . ASN A 1 92 ? 1.362 7.061 17.945 1.00 93.44 92 ASN A C 1
ATOM 624 O O . ASN A 1 92 ? 0.650 6.066 18.066 1.00 93.44 92 ASN A O 1
ATOM 628 N N . PHE A 1 93 ? 1.767 7.481 16.744 1.00 96.00 93 PHE A N 1
ATOM 629 C CA . PHE A 1 93 ? 1.542 6.676 15.544 1.00 96.00 93 PHE A CA 1
ATOM 630 C C . PHE A 1 93 ? 2.403 5.409 15.575 1.00 96.00 93 PHE A C 1
ATOM 632 O O . PHE A 1 93 ? 3.545 5.432 16.034 1.00 96.00 93 PHE A O 1
ATOM 639 N N . GLN A 1 94 ? 1.868 4.309 15.052 1.00 94.94 94 GLN A N 1
ATOM 640 C CA . GLN A 1 94 ? 2.555 3.021 15.004 1.00 94.94 94 GLN A CA 1
ATOM 641 C C . GLN A 1 94 ? 3.195 2.789 13.641 1.00 94.94 94 GLN A C 1
ATOM 643 O O . GLN A 1 94 ? 2.644 3.176 12.612 1.00 94.94 94 GLN A O 1
ATOM 648 N N . ASN A 1 95 ? 4.365 2.150 13.648 1.00 95.88 95 ASN A N 1
ATOM 649 C CA . ASN A 1 95 ? 4.998 1.646 12.436 1.00 95.88 95 ASN A CA 1
ATOM 650 C C . ASN A 1 95 ? 4.375 0.290 12.073 1.00 95.88 95 ASN A C 1
ATOM 652 O O . ASN A 1 95 ? 4.273 -0.588 12.928 1.00 95.88 95 ASN A O 1
ATOM 656 N N . LYS A 1 96 ? 4.011 0.111 10.800 1.00 95.12 96 LYS A N 1
ATOM 657 C CA . LYS A 1 96 ? 3.397 -1.118 10.260 1.00 95.12 96 LYS A CA 1
ATOM 658 C C . LYS A 1 96 ? 4.345 -2.325 10.180 1.00 95.12 96 LYS A C 1
ATOM 660 O O . LYS A 1 96 ? 3.931 -3.423 9.820 1.00 95.12 96 LYS A O 1
ATOM 665 N N . GLY A 1 97 ? 5.616 -2.135 10.511 1.00 93.75 97 GLY A N 1
ATOM 666 C CA . GLY A 1 97 ? 6.639 -3.168 10.589 1.00 93.75 97 GLY A CA 1
ATOM 667 C C . GLY A 1 97 ? 7.283 -3.522 9.247 1.00 93.75 97 GLY A C 1
ATOM 668 O O . GLY A 1 97 ? 6.966 -2.961 8.199 1.00 93.75 97 GLY A O 1
ATOM 669 N N . ALA A 1 98 ? 8.182 -4.507 9.282 1.00 91.06 98 ALA A N 1
ATOM 670 C CA . ALA A 1 98 ? 8.991 -4.930 8.136 1.00 91.06 98 ALA A CA 1
ATOM 671 C C . ALA A 1 98 ? 8.182 -5.539 6.973 1.00 91.06 98 ALA A C 1
ATOM 673 O O . ALA A 1 98 ? 8.682 -5.649 5.855 1.00 91.06 98 ALA A O 1
ATOM 674 N N . SER A 1 99 ? 6.930 -5.937 7.221 1.00 88.12 99 SER A N 1
ATOM 675 C CA . SER A 1 99 ? 6.016 -6.434 6.185 1.00 88.12 99 SER A CA 1
ATOM 676 C C . SER A 1 99 ? 5.451 -5.319 5.303 1.00 88.12 99 SER A C 1
ATOM 678 O O . SER A 1 99 ? 5.008 -5.593 4.190 1.00 88.12 99 SER A O 1
ATOM 680 N N . ALA A 1 100 ? 5.465 -4.071 5.777 1.00 92.00 100 ALA A N 1
ATOM 681 C CA . ALA A 1 100 ? 5.130 -2.910 4.969 1.00 92.00 100 ALA A CA 1
ATOM 682 C C . ALA A 1 100 ? 6.392 -2.362 4.288 1.00 92.00 100 ALA A C 1
ATOM 684 O O . ALA A 1 100 ? 7.477 -2.347 4.872 1.00 92.00 100 ALA A O 1
ATOM 685 N N . THR A 1 101 ? 6.244 -1.890 3.050 1.00 91.81 101 THR A N 1
ATOM 686 C CA . THR A 1 101 ? 7.353 -1.363 2.243 1.00 91.81 101 THR A CA 1
ATOM 687 C C . THR A 1 101 ? 7.010 -0.017 1.614 1.00 91.81 101 THR A C 1
ATOM 689 O O . THR A 1 101 ? 5.835 0.267 1.373 1.00 91.81 101 THR A O 1
ATOM 692 N N . TYR A 1 102 ? 8.025 0.777 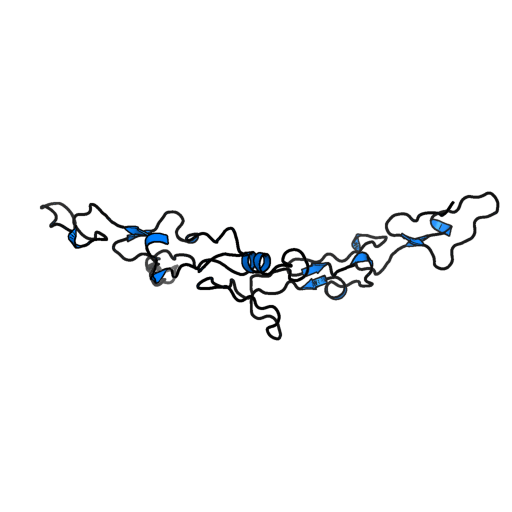1.280 1.00 90.69 102 TYR A N 1
ATOM 693 C CA . TYR A 1 102 ? 7.893 2.072 0.613 1.00 90.69 102 TYR A CA 1
ATOM 694 C C . TYR A 1 102 ? 8.993 2.301 -0.439 1.00 90.69 102 TYR A C 1
ATOM 696 O O . TYR A 1 102 ? 10.067 1.695 -0.388 1.00 90.69 102 TYR A O 1
ATOM 704 N N . ASP A 1 103 ? 8.741 3.216 -1.377 1.00 86.88 103 ASP A N 1
ATOM 705 C CA . ASP A 1 103 ? 9.685 3.595 -2.430 1.00 86.88 103 ASP A CA 1
ATOM 706 C C . ASP A 1 103 ? 10.412 4.911 -2.112 1.00 86.88 103 ASP A C 1
ATOM 708 O O . ASP A 1 103 ? 9.983 6.003 -2.486 1.00 86.88 103 ASP A O 1
ATOM 712 N N . ARG A 1 104 ? 11.575 4.797 -1.465 1.00 83.25 104 ARG A N 1
ATOM 713 C CA . ARG A 1 104 ? 12.415 5.933 -1.055 1.00 83.25 104 ARG A CA 1
ATOM 714 C C . ARG A 1 104 ? 12.813 6.874 -2.201 1.00 83.25 104 ARG A C 1
ATOM 716 O O . ARG A 1 104 ? 12.970 8.069 -1.954 1.00 83.25 104 ARG A O 1
ATOM 723 N N . PHE A 1 105 ? 13.028 6.344 -3.404 1.00 77.44 105 PHE A N 1
ATOM 724 C CA . PHE A 1 105 ? 13.640 7.064 -4.531 1.00 77.44 105 PHE A CA 1
ATOM 725 C C . PHE A 1 105 ? 12.695 7.213 -5.729 1.00 77.44 105 PHE A C 1
ATOM 727 O O . PHE A 1 105 ? 13.152 7.456 -6.843 1.00 77.44 105 PHE A O 1
ATOM 734 N N . GLY A 1 106 ? 11.400 6.991 -5.538 1.00 80.38 106 GLY A N 1
ATOM 735 C CA . GLY A 1 106 ? 10.400 7.131 -6.591 1.00 80.38 106 GLY A CA 1
ATOM 736 C C . GLY A 1 106 ? 9.108 7.692 -6.029 1.00 80.38 106 GLY A C 1
ATOM 737 O O . GLY A 1 106 ? 9.060 8.873 -5.696 1.00 80.38 106 GLY A O 1
ATOM 738 N N . SER A 1 107 ? 8.048 6.886 -5.935 1.00 83.56 107 SER A N 1
ATOM 739 C CA . SER A 1 107 ? 6.727 7.431 -5.590 1.00 83.56 107 SER A CA 1
ATOM 740 C C . SER A 1 107 ? 6.663 8.027 -4.184 1.00 83.56 107 SER A C 1
ATOM 742 O O . SER A 1 107 ? 5.949 9.011 -3.993 1.00 83.56 107 SER A O 1
ATOM 744 N N . ASP A 1 108 ? 7.433 7.485 -3.233 1.00 90.19 108 ASP A N 1
ATOM 745 C CA . ASP A 1 108 ? 7.462 7.887 -1.822 1.00 90.19 108 ASP A CA 1
ATOM 746 C C . ASP A 1 108 ? 8.754 8.665 -1.484 1.00 90.19 108 ASP A C 1
ATOM 748 O O . ASP A 1 108 ? 9.412 8.467 -0.460 1.00 90.19 108 ASP A O 1
ATOM 752 N N . ASP A 1 109 ? 9.143 9.571 -2.377 1.00 88.00 109 ASP A N 1
ATOM 753 C CA . ASP A 1 109 ? 10.344 10.406 -2.289 1.00 88.00 109 ASP A CA 1
ATOM 754 C C . ASP A 1 109 ? 10.362 11.395 -1.110 1.00 88.00 109 ASP A C 1
ATOM 756 O O . ASP A 1 109 ? 11.438 11.789 -0.655 1.00 88.00 109 ASP A O 1
ATOM 760 N N . THR A 1 110 ? 9.202 11.759 -0.558 1.00 93.00 110 THR A N 1
ATOM 761 C CA . THR A 1 110 ? 9.109 12.682 0.582 1.00 93.00 110 THR A CA 1
ATOM 762 C C . THR A 1 110 ? 8.827 11.969 1.909 1.00 93.00 110 THR A C 1
ATOM 764 O O . THR A 1 110 ? 8.133 10.949 1.936 1.00 93.00 110 THR A O 1
ATOM 767 N N . PRO A 1 111 ? 9.270 12.527 3.055 1.00 93.00 111 PRO A N 1
ATOM 768 C CA . PRO A 1 111 ? 8.953 11.972 4.372 1.00 93.00 111 PRO A CA 1
ATOM 769 C C . PRO A 1 111 ? 7.450 11.760 4.611 1.00 93.00 111 PRO A C 1
ATOM 771 O O . PRO A 1 111 ? 7.063 10.751 5.194 1.00 93.00 111 PRO A O 1
ATOM 774 N N . ALA A 1 112 ? 6.602 12.675 4.129 1.00 95.44 112 ALA A N 1
ATOM 775 C CA . ALA A 1 112 ? 5.149 12.578 4.259 1.00 95.44 112 ALA A CA 1
ATOM 776 C C . ALA A 1 112 ? 4.585 11.348 3.530 1.00 95.44 112 ALA A C 1
ATOM 778 O O . ALA A 1 112 ? 3.817 10.584 4.111 1.00 95.44 112 ALA A O 1
ATOM 779 N N . LYS A 1 113 ? 5.011 11.105 2.285 1.00 94.56 113 LYS A N 1
ATOM 780 C CA . LYS A 1 113 ? 4.556 9.941 1.511 1.00 94.56 113 LYS A CA 1
ATOM 781 C C . LYS A 1 113 ? 5.031 8.624 2.130 1.00 94.56 113 LYS A C 1
ATOM 783 O O . LYS A 1 113 ? 4.247 7.687 2.248 1.00 94.56 113 LYS A O 1
ATOM 788 N N . ARG A 1 114 ? 6.274 8.575 2.623 1.00 94.12 114 ARG A N 1
ATOM 789 C CA . ARG A 1 114 ? 6.806 7.399 3.343 1.00 94.12 114 ARG A CA 1
ATOM 790 C C . ARG A 1 114 ? 6.004 7.103 4.604 1.00 94.12 114 ARG A C 1
ATOM 792 O O . ARG A 1 114 ? 5.650 5.956 4.850 1.00 94.12 114 ARG A O 1
ATOM 799 N N . ARG A 1 115 ? 5.664 8.135 5.383 1.00 95.25 115 ARG A N 1
ATOM 800 C CA . ARG A 1 115 ? 4.808 7.990 6.569 1.00 95.25 115 ARG A CA 1
ATOM 801 C C . ARG A 1 115 ? 3.409 7.502 6.209 1.00 95.25 115 ARG A C 1
ATOM 803 O O . ARG A 1 115 ? 2.919 6.612 6.884 1.00 95.25 115 ARG A O 1
ATOM 810 N N . ALA A 1 116 ? 2.812 7.976 5.118 1.00 95.25 116 ALA A N 1
ATOM 811 C CA . ALA A 1 116 ? 1.514 7.470 4.663 1.00 95.25 116 ALA A CA 1
ATOM 812 C C . ALA A 1 116 ? 1.530 5.962 4.343 1.00 95.25 116 ALA A C 1
ATOM 814 O O . ALA A 1 116 ? 0.530 5.266 4.525 1.00 95.25 116 ALA A O 1
ATOM 815 N N . LYS A 1 117 ? 2.672 5.431 3.886 1.00 94.62 117 LYS A N 1
ATOM 816 C CA . LYS A 1 117 ? 2.857 3.987 3.688 1.00 94.62 117 LYS A CA 1
ATOM 817 C C . LYS A 1 117 ? 3.107 3.253 4.996 1.00 94.62 117 LYS A C 1
ATOM 819 O O . LYS A 1 117 ? 2.477 2.225 5.226 1.00 94.62 117 LYS A O 1
ATOM 824 N N . CYS A 1 118 ? 3.992 3.785 5.832 1.00 96.12 118 CYS A N 1
ATOM 825 C CA . CYS A 1 118 ? 4.599 3.056 6.942 1.00 96.12 118 CYS A CA 1
ATOM 826 C C . CYS A 1 118 ? 3.986 3.298 8.317 1.00 96.12 118 CYS A C 1
ATOM 828 O O . CYS A 1 118 ? 4.248 2.514 9.226 1.00 96.12 118 CYS A O 1
ATOM 830 N N . CYS A 1 119 ? 3.207 4.359 8.481 1.00 96.94 119 CYS A N 1
ATOM 831 C CA . CYS A 1 119 ? 2.619 4.744 9.751 1.00 96.94 119 CYS A CA 1
ATOM 832 C C . CYS A 1 119 ? 1.099 4.597 9.719 1.00 96.94 119 CYS A C 1
ATOM 834 O O . CYS A 1 119 ? 0.468 4.738 8.670 1.00 96.94 119 CYS A O 1
ATOM 836 N N . GLU A 1 120 ? 0.515 4.322 10.878 1.00 95.69 120 GLU A N 1
ATOM 837 C CA . GLU A 1 120 ? -0.933 4.276 11.085 1.00 95.69 120 GLU A CA 1
ATOM 838 C C . GLU A 1 120 ? -1.306 4.708 12.502 1.00 95.69 120 GLU A C 1
ATOM 840 O O . GLU A 1 120 ? -0.486 4.663 13.426 1.00 95.69 120 GLU A O 1
ATOM 845 N N . GLN A 1 121 ? -2.548 5.163 12.675 1.00 95.00 121 GLN A N 1
ATOM 846 C CA . GLN A 1 121 ? -3.131 5.300 14.006 1.00 95.00 121 GLN A CA 1
ATOM 847 C C . GLN A 1 121 ? -3.225 3.915 14.651 1.00 95.00 121 GLN A C 1
ATOM 849 O O . GLN A 1 121 ? -3.685 2.984 13.983 1.00 95.00 121 GLN A O 1
ATOM 854 N N . PRO A 1 122 ? -2.890 3.778 15.947 1.00 92.56 122 PRO A N 1
ATOM 855 C CA . PRO A 1 122 ? -3.213 2.565 16.678 1.00 92.56 122 PRO A CA 1
ATOM 856 C C . PRO A 1 122 ? -4.716 2.310 16.584 1.00 92.56 122 PRO A C 1
ATOM 858 O O . PRO A 1 122 ? -5.516 3.181 16.931 1.00 92.56 122 PRO A O 1
ATOM 861 N N . LYS A 1 123 ? -5.108 1.139 16.086 1.00 90.75 123 LYS A N 1
ATOM 862 C CA . LYS A 1 123 ? -6.522 0.810 15.909 1.00 90.75 123 LYS A CA 1
ATOM 863 C C . LYS A 1 123 ? -7.125 0.281 17.202 1.00 90.75 123 LYS A C 1
ATOM 865 O O . LYS A 1 123 ? -6.458 -0.373 18.006 1.00 90.75 123 LYS A O 1
ATOM 870 N N . CYS A 1 124 ? -8.401 0.572 17.401 1.00 92.12 124 CYS A N 1
ATOM 871 C CA . CYS A 1 124 ? -9.180 0.021 18.491 1.00 92.12 124 CYS A CA 1
ATOM 872 C C . CYS A 1 124 ? -9.324 -1.500 18.307 1.00 92.12 124 CYS A C 1
ATOM 874 O O . CYS A 1 124 ? -9.398 -2.015 17.190 1.00 92.12 124 CYS A O 1
ATOM 876 N N . ALA A 1 125 ? -9.420 -2.221 19.417 1.00 90.25 125 ALA A N 1
ATOM 877 C CA . ALA A 1 125 ? -9.639 -3.658 19.447 1.00 90.25 125 ALA A CA 1
ATOM 878 C C . ALA A 1 125 ? -11.048 -3.962 19.959 1.00 90.25 125 ALA A C 1
ATOM 880 O O . ALA A 1 125 ? -11.517 -3.353 20.921 1.00 90.25 125 ALA A O 1
ATOM 881 N N . ARG A 1 126 ? -11.709 -4.944 19.349 1.00 88.56 126 ARG A N 1
ATOM 882 C CA . ARG A 1 126 ? -12.976 -5.478 19.857 1.00 88.56 126 ARG A CA 1
ATOM 883 C C . ARG A 1 126 ? -12.715 -6.480 20.974 1.00 88.56 126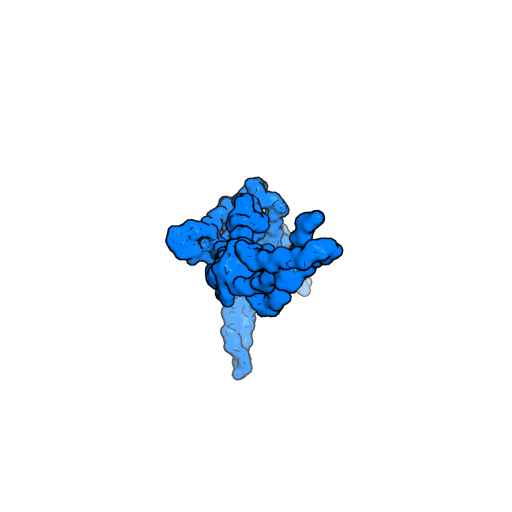 ARG A C 1
ATOM 885 O O . ARG A 1 126 ? -11.771 -7.265 20.890 1.00 88.56 126 ARG A O 1
ATOM 892 N N . THR A 1 127 ? -13.599 -6.509 21.967 1.00 84.38 127 THR A N 1
ATOM 893 C CA . THR A 1 127 ? -13.603 -7.586 22.961 1.00 84.38 127 THR A CA 1
ATOM 894 C C . THR A 1 127 ? -14.003 -8.896 22.293 1.00 84.38 127 THR A C 1
ATOM 896 O O . THR A 1 127 ? -15.096 -9.021 21.738 1.00 84.38 127 THR A O 1
ATOM 899 N N . VAL A 1 128 ? -13.114 -9.884 22.342 1.00 82.81 128 VAL A N 1
ATOM 900 C CA . VAL A 1 128 ? -13.386 -11.230 21.834 1.00 82.81 128 VAL A CA 1
ATOM 901 C C . VAL A 1 128 ? -13.793 -12.093 23.017 1.00 82.81 128 VAL A C 1
ATOM 903 O O . VAL A 1 128 ? -13.022 -12.266 23.959 1.00 82.81 128 VAL A O 1
ATOM 906 N N . GLN A 1 129 ? -15.023 -12.605 22.983 1.00 80.31 129 GLN A N 1
ATOM 907 C CA . GLN A 1 129 ? -15.519 -13.516 24.011 1.00 80.31 129 GLN A CA 1
ATOM 908 C C . GLN A 1 129 ? -14.738 -14.831 23.969 1.00 80.31 129 GLN A C 1
ATOM 910 O O . GLN A 1 129 ? -14.339 -15.291 22.898 1.00 80.31 129 GLN A O 1
ATOM 915 N N . ALA A 1 130 ? -14.528 -15.433 25.140 1.00 81.81 130 ALA A N 1
ATOM 916 C CA . ALA A 1 130 ? -13.913 -16.747 25.214 1.00 81.81 130 ALA A CA 1
ATOM 917 C C . ALA A 1 130 ? -14.796 -17.765 24.484 1.00 81.81 130 ALA A C 1
ATOM 919 O O . ALA A 1 130 ? -16.010 -17.806 24.692 1.00 81.81 130 ALA A O 1
ATOM 920 N N . VAL A 1 131 ? -14.181 -18.590 23.643 1.00 82.56 131 VAL A N 1
ATOM 921 C CA . VAL A 1 131 ? -14.875 -19.684 22.965 1.00 82.56 131 VAL A CA 1
ATOM 922 C C . VAL A 1 131 ? -14.581 -20.955 23.740 1.00 82.56 131 VAL A C 1
ATOM 924 O O . VAL A 1 131 ? -13.422 -21.357 23.871 1.00 82.56 131 VAL A O 1
ATOM 927 N N . THR A 1 132 ? -15.626 -21.582 24.277 1.00 85.38 132 THR A N 1
ATOM 928 C CA . THR A 1 132 ? -15.509 -22.890 24.923 1.00 85.38 132 THR A CA 1
ATOM 929 C C . THR A 1 132 ? -15.053 -23.919 23.894 1.00 85.38 132 THR A C 1
ATOM 931 O O . THR A 1 132 ? -15.598 -23.989 22.793 1.00 85.38 132 THR A O 1
ATOM 934 N N . GLY A 1 133 ? -14.042 -24.709 24.249 1.00 82.81 133 GLY A N 1
ATOM 935 C CA . GLY A 1 133 ? -13.558 -25.781 23.388 1.00 82.81 133 GLY A CA 1
ATOM 936 C C . GLY A 1 133 ? -14.620 -26.860 23.196 1.00 82.81 133 GLY A C 1
ATOM 937 O O . GLY A 1 133 ? -15.395 -27.152 24.108 1.00 82.81 133 GLY A O 1
ATOM 938 N N . THR A 1 134 ? -14.636 -27.460 22.014 1.00 85.44 134 THR A N 1
ATOM 939 C CA . THR A 1 134 ? -15.453 -28.636 21.695 1.00 85.44 134 THR A CA 1
ATOM 940 C C . THR A 1 134 ? -14.540 -29.811 21.340 1.00 85.44 134 THR A C 1
ATOM 942 O O . THR A 1 134 ? -13.319 -29.672 21.328 1.00 85.44 134 THR A O 1
ATOM 945 N N . CYS A 1 135 ? -15.103 -30.978 21.016 1.00 85.44 135 CYS A N 1
ATOM 946 C CA . CYS A 1 135 ? -14.316 -32.120 20.532 1.00 85.44 135 CYS A CA 1
ATOM 947 C C . CYS A 1 135 ? -13.559 -31.826 19.222 1.00 85.44 135 CYS A C 1
ATOM 949 O O . CYS A 1 135 ? -12.623 -32.548 18.893 1.00 85.44 135 CYS A O 1
ATOM 951 N N . GLU A 1 136 ? -13.953 -30.778 18.494 1.00 86.31 136 GLU A N 1
ATOM 952 C CA . GLU A 1 136 ? -13.394 -30.410 17.189 1.00 86.31 136 GLU A CA 1
ATOM 953 C C . GLU A 1 136 ? -12.642 -29.070 17.216 1.00 86.31 136 GLU A C 1
ATOM 955 O O . GLU A 1 136 ? -11.944 -28.729 16.262 1.00 86.31 136 GLU A O 1
ATOM 960 N N . THR A 1 137 ? -12.752 -28.299 18.304 1.00 80.25 137 THR A N 1
ATOM 961 C CA . THR A 1 137 ? -12.151 -26.964 18.413 1.00 80.25 137 THR A CA 1
ATOM 962 C C . THR A 1 137 ? -11.470 -26.753 19.756 1.00 80.25 137 THR A C 1
ATOM 964 O O . THR A 1 137 ? -12.051 -26.970 20.819 1.00 80.25 137 THR A O 1
ATOM 967 N N . ASN A 1 138 ? -10.232 -26.262 19.718 1.00 88.19 138 ASN A N 1
ATOM 968 C CA . ASN A 1 138 ? -9.528 -25.871 20.934 1.00 88.19 138 ASN A CA 1
ATOM 969 C C . ASN A 1 138 ? -10.188 -24.635 21.567 1.00 88.19 138 ASN A C 1
ATOM 971 O O . ASN A 1 138 ? -10.607 -23.731 20.836 1.00 88.19 138 ASN A O 1
ATOM 975 N N . PRO A 1 139 ? -10.260 -24.563 22.909 1.00 85.56 139 PRO A N 1
ATOM 976 C CA . PRO A 1 139 ? -10.752 -23.375 23.588 1.00 85.56 139 PRO A CA 1
ATOM 977 C C . PRO A 1 139 ? -9.857 -22.176 23.265 1.00 85.56 139 PRO A C 1
ATOM 979 O O . PRO A 1 139 ? -8.629 -22.288 23.258 1.00 85.56 139 PRO A O 1
ATOM 982 N N . VAL A 1 140 ? -10.475 -21.019 23.043 1.00 85.69 140 VAL A N 1
ATOM 983 C CA . VAL A 1 140 ? -9.761 -19.756 22.824 1.00 85.69 140 VAL A CA 1
ATOM 984 C C . VAL A 1 140 ? -10.078 -18.830 23.986 1.00 85.69 140 VAL A C 1
ATOM 986 O O . VAL A 1 140 ? -11.247 -18.568 24.279 1.00 85.69 140 VAL A O 1
ATOM 989 N N . ALA A 1 141 ? -9.036 -18.352 24.668 1.00 83.56 141 ALA A N 1
ATOM 990 C CA . ALA A 1 141 ? -9.191 -17.380 25.740 1.00 83.56 141 ALA A CA 1
ATOM 991 C C . ALA A 1 141 ? -9.792 -16.078 25.193 1.00 83.56 141 ALA A C 1
ATOM 993 O O . ALA A 1 141 ? -9.441 -15.631 24.099 1.00 83.56 141 ALA A O 1
ATOM 994 N N . GLY A 1 142 ? -10.689 -15.468 25.966 1.00 80.88 142 GLY A N 1
ATOM 995 C CA . GLY A 1 142 ? -11.208 -14.150 25.631 1.00 80.88 142 GLY A CA 1
ATOM 996 C C . GLY A 1 142 ? -10.091 -13.109 25.663 1.00 80.88 142 GLY A C 1
ATOM 997 O O . GLY A 1 142 ? -9.180 -13.186 26.489 1.00 80.88 142 GLY A O 1
ATOM 998 N N . VAL A 1 143 ? -10.168 -12.131 24.767 1.00 81.81 143 VAL A N 1
ATOM 999 C CA . VAL A 1 143 ? -9.227 -11.009 24.706 1.00 81.81 143 VAL A CA 1
ATOM 1000 C C . VAL A 1 143 ? -10.000 -9.742 25.029 1.00 81.81 143 VAL A C 1
ATOM 1002 O O . VAL A 1 143 ? -11.021 -9.456 24.397 1.00 81.81 143 VAL A O 1
ATOM 1005 N N . SER A 1 144 ? -9.525 -8.994 26.025 1.00 83.25 144 SER A N 1
ATOM 1006 C CA . SER A 1 144 ? -10.129 -7.711 26.374 1.00 83.25 144 SER A CA 1
ATOM 1007 C C . SER A 1 144 ? -9.916 -6.720 25.233 1.00 83.25 144 SER A C 1
ATOM 1009 O O . SER A 1 144 ? -8.783 -6.497 24.806 1.00 83.25 144 SER A O 1
ATOM 1011 N N . GLY A 1 145 ? -11.006 -6.140 24.739 1.00 85.44 145 GLY A N 1
ATOM 1012 C CA . GLY A 1 145 ? -10.966 -5.078 23.744 1.00 85.44 145 GLY A CA 1
ATOM 1013 C C . GLY A 1 145 ? -10.663 -3.721 24.366 1.00 85.44 145 GLY A C 1
ATOM 1014 O O . GLY A 1 145 ? -10.375 -3.594 25.556 1.00 85.44 145 GLY A O 1
ATOM 1015 N N . THR A 1 146 ? -10.756 -2.687 23.538 1.00 89.44 146 THR A N 1
ATOM 1016 C CA . THR A 1 146 ? -10.570 -1.294 23.945 1.00 89.44 146 THR A CA 1
ATOM 1017 C C . THR A 1 146 ? -11.710 -0.789 24.827 1.00 89.44 146 THR A C 1
ATOM 1019 O O . THR A 1 146 ? -11.473 0.008 25.733 1.00 89.44 146 THR A O 1
ATOM 1022 N N . CYS A 1 147 ? -12.943 -1.222 24.562 1.00 88.75 147 CYS A N 1
ATOM 1023 C CA . CYS A 1 147 ? -14.116 -0.762 25.293 1.00 88.75 147 CYS A CA 1
ATOM 1024 C C . CYS A 1 147 ? -14.308 -1.569 26.583 1.00 88.75 147 CYS A C 1
ATOM 1026 O O . CYS A 1 147 ? -14.327 -2.800 26.570 1.00 88.75 147 CYS A O 1
ATOM 1028 N N . GLY A 1 148 ? -14.441 -0.860 27.707 1.00 85.94 148 GLY A N 1
ATOM 1029 C CA . GLY A 1 148 ? -14.787 -1.462 28.994 1.00 85.94 148 GLY A CA 1
ATOM 1030 C C . GLY A 1 148 ? -16.259 -1.879 29.068 1.00 85.94 148 GLY A C 1
ATOM 1031 O O . GLY A 1 148 ? -17.054 -1.554 28.193 1.00 85.94 148 GLY A O 1
ATOM 1032 N N . SER A 1 149 ? -16.652 -2.535 30.162 1.00 85.38 149 SER A N 1
ATOM 1033 C CA . SER A 1 149 ? -18.001 -3.104 30.345 1.00 85.38 149 SER A CA 1
ATOM 1034 C C . SER A 1 149 ? -19.159 -2.096 30.341 1.00 85.38 149 SER A C 1
ATOM 1036 O O . SER A 1 149 ? -20.304 -2.501 30.184 1.00 85.38 149 SER A O 1
ATOM 1038 N N . ARG A 1 150 ? -18.881 -0.797 30.508 1.00 89.00 150 ARG A N 1
ATOM 1039 C CA . ARG A 1 150 ? -19.884 0.287 30.512 1.00 89.00 150 ARG A CA 1
ATOM 1040 C C . ARG A 1 150 ? -19.966 1.052 29.182 1.00 89.00 150 ARG A C 1
ATOM 1042 O O . ARG A 1 150 ? -20.554 2.132 29.111 1.00 89.00 150 ARG A O 1
ATOM 1049 N N . TYR A 1 151 ? -19.340 0.521 28.136 1.00 90.88 151 TYR A N 1
ATOM 1050 C CA . TYR A 1 151 ? -19.288 1.122 26.810 1.00 90.88 151 TYR A CA 1
ATOM 1051 C C . TYR A 1 151 ? -19.570 0.069 25.739 1.00 90.88 151 TYR A C 1
ATOM 1053 O O . TYR A 1 151 ? -19.243 -1.104 25.908 1.00 90.88 151 TYR A O 1
ATOM 1061 N N . THR A 1 152 ? -20.140 0.496 24.619 1.00 90.25 152 THR A N 1
ATOM 1062 C CA . THR A 1 152 ? -20.334 -0.342 23.433 1.00 90.25 152 THR A CA 1
ATOM 1063 C C . THR A 1 152 ? -19.348 0.031 22.339 1.00 90.25 152 THR A C 1
ATOM 1065 O O . THR A 1 152 ? -18.993 1.200 22.181 1.00 90.25 152 THR A O 1
ATOM 1068 N N . ASP A 1 153 ? -18.929 -0.959 21.556 1.00 92.06 153 ASP A N 1
ATOM 1069 C CA . ASP A 1 153 ? -18.073 -0.742 20.394 1.00 92.06 153 ASP A CA 1
ATOM 1070 C C . ASP A 1 153 ? -18.778 0.137 19.356 1.00 92.06 153 ASP A C 1
ATOM 1072 O O . ASP A 1 153 ? -19.935 -0.106 19.002 1.00 92.06 153 ASP A O 1
ATOM 1076 N N . LYS A 1 154 ? -18.055 1.112 18.799 1.00 93.00 154 LYS A N 1
ATOM 1077 C CA . LYS A 1 154 ? -18.529 1.838 17.620 1.00 93.00 154 LYS A CA 1
ATOM 1078 C C . LYS A 1 154 ? -18.581 0.925 16.400 1.00 93.00 154 LYS A C 1
ATOM 1080 O O . LYS A 1 154 ? -17.775 0.003 16.237 1.00 93.00 154 LYS A O 1
ATOM 1085 N N . ALA A 1 155 ? -19.493 1.232 15.482 1.00 91.25 155 ALA A N 1
ATOM 1086 C CA . ALA A 1 155 ? -19.519 0.579 14.180 1.00 91.25 155 ALA A CA 1
ATOM 1087 C C . ALA A 1 155 ? -18.151 0.718 13.490 1.00 91.25 155 ALA A C 1
ATOM 1089 O O . ALA A 1 155 ? -17.585 1.807 13.411 1.00 91.25 155 ALA A O 1
ATOM 1090 N N . GLY A 1 156 ? -17.607 -0.402 13.008 1.00 91.12 156 GLY A N 1
ATOM 1091 C CA . GLY A 1 156 ? -16.302 -0.411 12.349 1.00 91.12 156 GLY A CA 1
ATOM 1092 C C . GLY A 1 156 ? -15.102 -0.210 13.283 1.00 91.12 156 GLY A C 1
ATOM 1093 O O . GLY A 1 156 ? -14.049 0.177 12.784 1.00 91.12 156 GLY A O 1
ATOM 1094 N N . ILE A 1 157 ? -15.224 -0.486 14.592 1.00 91.19 157 ILE A N 1
ATOM 1095 C CA . ILE A 1 157 ? -14.178 -0.276 15.619 1.00 91.19 157 ILE A CA 1
ATOM 1096 C C . ILE A 1 157 ? -12.749 -0.647 15.182 1.00 91.19 157 ILE A C 1
ATOM 1098 O O . ILE A 1 157 ? -11.827 0.113 15.440 1.00 91.19 157 ILE A O 1
ATOM 1102 N N . LEU A 1 158 ? -12.557 -1.743 14.439 1.00 91.38 158 LEU A N 1
ATOM 1103 C CA . LEU A 1 158 ? -11.235 -2.198 13.972 1.00 91.38 158 LEU A CA 1
ATOM 1104 C C . LEU A 1 158 ? -10.554 -1.251 12.964 1.00 91.38 158 LEU A C 1
ATOM 1106 O O . LEU A 1 158 ? -9.365 -1.383 12.697 1.00 91.38 158 LEU A O 1
ATOM 1110 N N . THR A 1 159 ? -11.302 -0.317 12.379 1.00 92.19 159 THR A N 1
ATOM 1111 C CA . THR A 1 159 ? -10.785 0.715 11.461 1.00 92.19 159 THR A CA 1
ATOM 1112 C C . THR A 1 159 ? -10.654 2.081 12.130 1.00 92.19 159 THR A C 1
ATOM 1114 O O . THR A 1 159 ? -10.086 3.006 11.545 1.00 92.19 159 THR A O 1
ATOM 1117 N N . LEU A 1 160 ? -11.155 2.205 13.360 1.00 92.56 160 LEU A N 1
ATOM 1118 C CA . LEU A 1 160 ? -11.072 3.413 14.158 1.00 92.56 160 LEU A CA 1
ATOM 1119 C C . LEU A 1 160 ? -9.805 3.387 15.020 1.00 92.56 160 LEU A C 1
ATOM 1121 O O . LEU A 1 160 ? -9.390 2.317 15.457 1.00 92.56 160 LEU A O 1
ATOM 1125 N N . PRO A 1 161 ? -9.207 4.551 15.302 1.00 93.38 161 PRO A N 1
ATOM 1126 C CA . PRO A 1 161 ? -9.425 5.829 14.633 1.00 93.38 161 PRO A CA 1
ATOM 1127 C C . PRO A 1 161 ? -8.862 5.801 13.206 1.00 93.38 161 PRO A C 1
ATOM 1129 O O . PRO A 1 161 ? -7.895 5.092 12.921 1.00 93.38 161 PRO A O 1
ATOM 1132 N N . ALA A 1 162 ? -9.451 6.590 12.307 1.00 92.50 162 ALA A N 1
ATOM 1133 C CA . ALA A 1 162 ? -8.949 6.722 10.943 1.00 92.50 162 ALA A CA 1
ATOM 1134 C C . ALA A 1 162 ? -7.552 7.363 10.921 1.00 92.50 162 ALA A C 1
ATOM 1136 O O . ALA A 1 162 ? -7.228 8.205 11.760 1.00 92.50 162 ALA A O 1
ATOM 1137 N N . ASP A 1 163 ? -6.738 6.978 9.941 1.00 94.25 163 ASP A N 1
ATOM 1138 C CA . ASP A 1 163 ? -5.439 7.613 9.723 1.00 94.25 163 ASP A CA 1
ATOM 1139 C C . ASP A 1 163 ? -5.616 9.074 9.277 1.00 94.25 163 ASP A C 1
ATOM 1141 O O . ASP A 1 163 ? -6.622 9.405 8.640 1.00 94.25 163 ASP A O 1
ATOM 1145 N N . PRO A 1 164 ? -4.657 9.967 9.582 1.00 94.50 164 PRO A N 1
ATOM 1146 C CA . PRO A 1 164 ? -4.685 11.325 9.065 1.00 94.50 164 PRO A CA 1
ATOM 1147 C C . PRO A 1 164 ? -4.584 11.308 7.538 1.00 94.50 164 PRO A C 1
ATOM 1149 O O . PRO A 1 164 ? -3.864 10.503 6.943 1.00 94.50 164 PRO A O 1
ATOM 1152 N N . THR A 1 165 ? -5.280 12.243 6.898 1.00 92.56 165 THR A N 1
ATOM 1153 C CA . THR A 1 165 ? -5.203 12.437 5.446 1.00 92.56 165 THR A CA 1
ATOM 1154 C C . THR A 1 165 ? -3.939 13.190 5.032 1.00 92.56 165 THR A C 1
ATOM 1156 O O . THR A 1 165 ? -3.458 12.998 3.918 1.00 92.56 165 THR A O 1
ATOM 1159 N N . ASP A 1 166 ? -3.388 14.025 5.923 1.00 94.56 166 ASP A N 1
ATOM 1160 C CA . ASP A 1 166 ? -2.121 14.733 5.727 1.00 94.56 166 ASP A CA 1
ATOM 1161 C C . ASP A 1 166 ? -1.023 14.169 6.641 1.00 94.56 166 ASP A C 1
ATOM 1163 O O . ASP A 1 166 ? -1.046 14.332 7.860 1.00 94.56 166 ASP A O 1
ATOM 1167 N N . TRP A 1 167 ? -0.026 13.536 6.027 1.00 95.44 167 TRP A N 1
ATOM 1168 C CA . TRP A 1 167 ? 1.151 12.999 6.712 1.00 95.44 167 TRP A CA 1
ATOM 1169 C C . TRP A 1 167 ? 2.350 13.952 6.732 1.00 95.44 167 TRP A C 1
ATOM 1171 O O . TRP A 1 167 ? 3.377 13.625 7.339 1.00 95.44 167 TRP A O 1
ATOM 1181 N N . ALA A 1 168 ? 2.241 15.130 6.109 1.00 95.00 168 ALA A N 1
ATOM 1182 C CA . ALA A 1 168 ? 3.206 16.205 6.303 1.00 95.00 168 ALA A CA 1
ATOM 1183 C C . ALA A 1 168 ? 3.066 16.791 7.712 1.00 95.00 168 ALA A C 1
ATOM 1185 O O . ALA A 1 168 ? 4.075 16.976 8.393 1.00 95.00 168 ALA A O 1
ATOM 1186 N N . ASN A 1 169 ? 1.826 16.983 8.178 1.00 93.56 169 ASN A N 1
ATOM 1187 C CA . ASN A 1 169 ? 1.517 17.500 9.512 1.00 93.56 169 ASN A CA 1
ATOM 1188 C C . ASN A 1 169 ? 0.419 16.670 10.207 1.00 93.56 169 ASN A C 1
ATOM 1190 O O . ASN A 1 169 ? -0.665 17.181 10.481 1.00 93.56 169 ASN A O 1
ATOM 1194 N N . PRO A 1 170 ? 0.686 15.397 10.549 1.00 93.00 170 PRO A N 1
ATOM 1195 C CA . PRO A 1 170 ? -0.342 14.487 11.062 1.00 93.00 170 PRO A CA 1
ATOM 1196 C C . PRO A 1 170 ? -0.763 14.773 12.514 1.00 93.00 170 PRO A C 1
ATOM 1198 O O . PRO A 1 170 ? -1.638 14.092 13.047 1.00 93.00 170 PRO A O 1
ATOM 1201 N N . GLY A 1 171 ? -0.117 15.732 13.184 1.00 91.38 171 GLY A N 1
ATOM 1202 C CA . GLY A 1 171 ? -0.245 15.930 14.624 1.00 91.38 171 GLY A CA 1
ATOM 1203 C C . GLY A 1 171 ? 0.290 14.730 15.412 1.00 91.38 171 GLY A C 1
ATOM 1204 O O . GLY A 1 171 ? 1.251 14.075 14.999 1.00 91.38 171 GLY A O 1
ATOM 1205 N N . SER A 1 172 ? -0.338 14.448 16.551 1.00 89.69 172 SER A N 1
ATOM 1206 C CA . SER A 1 172 ? -0.022 13.289 17.388 1.00 89.69 172 SER A CA 1
ATOM 1207 C C . SER A 1 172 ? -1.081 12.207 17.229 1.00 89.69 172 SER A C 1
ATOM 1209 O O . SER A 1 172 ? -2.277 12.493 17.263 1.00 89.69 172 SER A O 1
ATOM 1211 N N . GLY A 1 173 ? -0.634 10.954 17.123 1.00 89.62 173 GLY A N 1
ATOM 1212 C CA . GLY A 1 173 ? -1.523 9.799 17.185 1.00 89.62 173 GLY A CA 1
ATOM 1213 C C . GLY A 1 173 ? -2.324 9.754 18.491 1.00 89.62 173 GLY A C 1
ATOM 1214 O O . GLY A 1 173 ? -1.871 10.243 19.536 1.00 89.62 173 GLY A O 1
ATOM 1215 N N . LEU A 1 174 ? -3.506 9.146 18.444 1.00 90.94 174 LEU A N 1
ATOM 1216 C CA . LEU A 1 174 ? -4.335 8.956 19.627 1.00 90.94 174 LEU A CA 1
ATOM 1217 C C . LEU A 1 174 ? -3.794 7.791 20.459 1.00 90.94 174 LEU A C 1
ATOM 1219 O O . LEU A 1 174 ? -3.677 6.664 19.984 1.00 90.94 174 LEU A O 1
ATOM 1223 N N . ALA A 1 175 ? -3.512 8.050 21.735 1.00 88.75 175 ALA A N 1
ATOM 1224 C CA . ALA A 1 175 ? -3.289 6.986 22.705 1.00 88.75 175 ALA A CA 1
ATOM 1225 C C . ALA A 1 175 ? -4.649 6.367 23.051 1.00 88.75 175 ALA A C 1
ATOM 1227 O O . ALA A 1 175 ? -5.417 6.941 23.823 1.00 88.75 175 ALA A O 1
ATOM 1228 N N . ILE A 1 176 ? -4.971 5.227 22.444 1.00 82.88 176 ILE A N 1
ATOM 1229 C CA . ILE A 1 176 ? -6.311 4.623 22.484 1.00 82.88 176 ILE A CA 1
ATOM 1230 C C . ILE A 1 176 ? -6.812 4.355 23.907 1.00 82.88 176 ILE A C 1
ATOM 1232 O O . ILE A 1 176 ? -7.973 4.620 24.210 1.00 82.88 176 ILE A O 1
ATOM 1236 N N . THR A 1 177 ? -5.927 3.940 24.812 1.00 76.19 177 THR A N 1
ATOM 1237 C CA . THR A 1 177 ? -6.250 3.721 26.232 1.00 76.19 177 THR A CA 1
ATOM 1238 C C . THR A 1 177 ? -6.660 4.996 26.970 1.00 76.19 177 THR A C 1
ATOM 1240 O O . THR A 1 177 ? -7.422 4.926 27.926 1.00 76.19 177 THR A O 1
ATOM 1243 N N . ALA A 1 178 ? -6.198 6.164 26.519 1.00 79.75 178 ALA A N 1
ATOM 1244 C CA . ALA A 1 178 ? -6.566 7.465 27.074 1.00 79.75 178 ALA A CA 1
ATOM 1245 C C . ALA A 1 178 ? -7.728 8.137 26.317 1.00 79.75 178 ALA A C 1
ATOM 1247 O O . ALA A 1 178 ? -8.210 9.184 26.739 1.00 79.75 178 ALA A O 1
ATOM 1248 N N . ASN A 1 179 ? -8.176 7.562 25.195 1.00 81.75 179 ASN A N 1
ATOM 1249 C CA . ASN A 1 179 ? -9.135 8.175 24.274 1.00 81.75 179 ASN A CA 1
ATOM 1250 C C . ASN A 1 179 ? -10.272 7.207 23.913 1.00 81.75 179 ASN A C 1
ATOM 1252 O O . ASN A 1 179 ? -10.604 7.033 22.741 1.00 81.75 179 ASN A O 1
ATOM 1256 N N . MET A 1 180 ? -10.905 6.596 24.919 1.00 84.00 180 MET A N 1
ATOM 12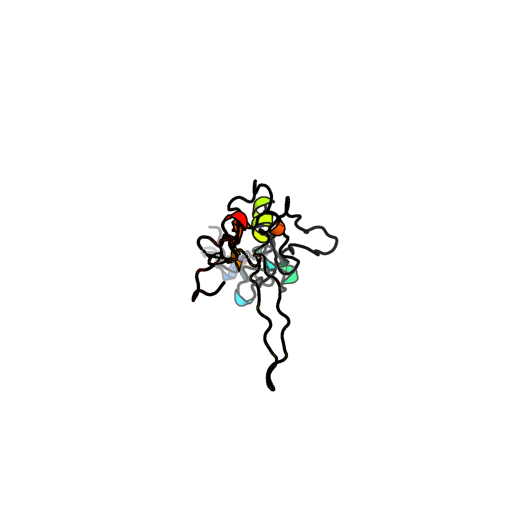57 C CA . MET A 1 180 ? -12.004 5.630 24.729 1.00 84.00 180 MET A CA 1
ATOM 1258 C C . MET A 1 180 ? -13.152 6.163 23.860 1.00 84.00 180 MET A C 1
ATOM 1260 O O . MET A 1 180 ? -13.740 5.400 23.101 1.00 84.00 180 MET A O 1
ATOM 1264 N N . ALA A 1 181 ? -13.432 7.471 23.888 1.00 88.50 181 ALA A N 1
ATOM 1265 C CA . ALA A 1 181 ? -14.462 8.090 23.048 1.00 88.50 181 ALA A CA 1
ATOM 1266 C C . ALA A 1 181 ? -14.187 7.969 21.532 1.00 88.50 181 ALA A C 1
ATOM 1268 O O . ALA A 1 181 ? -15.113 8.072 20.724 1.00 88.50 181 ALA A O 1
ATOM 1269 N N . ALA A 1 182 ? -12.937 7.732 21.122 1.00 90.50 182 ALA A N 1
ATOM 1270 C CA . ALA A 1 182 ? -12.597 7.478 19.722 1.00 90.50 182 ALA A CA 1
ATOM 1271 C C . ALA A 1 182 ? -13.079 6.095 19.242 1.00 90.50 182 ALA A C 1
ATOM 1273 O O . ALA A 1 182 ? -13.327 5.914 18.052 1.00 90.50 182 ALA A O 1
ATOM 1274 N N . CYS A 1 183 ? -13.250 5.147 20.166 1.00 92.44 183 CYS A N 1
ATOM 1275 C CA . CYS A 1 183 ? -13.540 3.741 19.881 1.00 92.44 183 CYS A CA 1
ATOM 1276 C C . CYS A 1 183 ? -14.933 3.296 20.334 1.00 92.44 183 CYS A C 1
ATOM 1278 O O . CYS A 1 183 ? -15.492 2.361 19.762 1.00 92.44 183 CYS A O 1
ATOM 1280 N N . CYS A 1 184 ? -15.475 3.942 21.365 1.00 92.31 184 CYS A N 1
ATOM 1281 C CA . CYS A 1 184 ? -16.605 3.430 22.123 1.00 92.31 184 CYS A CA 1
ATOM 1282 C C . CYS A 1 184 ? -17.694 4.487 22.313 1.00 92.31 184 CYS A C 1
ATOM 1284 O O . CYS A 1 184 ? -17.396 5.675 22.467 1.00 92.31 184 CYS A O 1
ATOM 1286 N N . ASP A 1 185 ? -18.940 4.030 22.364 1.00 92.81 185 ASP A N 1
ATOM 1287 C CA . ASP A 1 185 ? -20.100 4.819 22.769 1.00 92.81 185 ASP A CA 1
ATOM 1288 C C . ASP A 1 185 ? -20.465 4.500 24.229 1.00 92.81 185 ASP A C 1
ATOM 1290 O O . ASP A 1 185 ? -20.404 3.338 24.642 1.00 92.81 185 ASP A O 1
ATOM 1294 N N . PRO A 1 186 ? -20.799 5.506 25.057 1.00 91.94 186 PRO A N 1
ATOM 1295 C CA . PRO A 1 186 ? -21.196 5.268 26.439 1.00 91.94 186 PRO A CA 1
ATOM 1296 C C . PRO A 1 186 ? -22.555 4.565 26.506 1.00 91.94 186 PRO A C 1
ATOM 1298 O O . PRO A 1 186 ? -23.511 4.991 25.856 1.00 91.94 186 PRO A O 1
ATOM 1301 N N . ILE A 1 187 ? -22.676 3.542 27.355 1.00 90.75 187 ILE A N 1
ATOM 1302 C CA . ILE A 1 187 ? -23.987 2.977 27.696 1.00 90.75 187 ILE A CA 1
ATOM 1303 C C . ILE A 1 187 ? -24.745 4.013 28.532 1.00 90.75 187 ILE A C 1
ATOM 1305 O O . ILE A 1 187 ? -24.211 4.538 29.513 1.00 90.75 187 ILE A O 1
ATOM 1309 N N . THR A 1 188 ? -25.975 4.333 28.134 1.00 91.56 188 THR A N 1
ATOM 1310 C CA . THR A 1 188 ? -26.835 5.314 28.813 1.00 91.56 188 THR A CA 1
ATOM 1311 C C . THR A 1 188 ? -28.285 4.835 28.840 1.00 91.56 188 THR A C 1
ATOM 1313 O O . THR A 1 188 ? -28.686 4.013 28.015 1.00 91.56 188 THR A O 1
ATOM 1316 N N . GLY A 1 189 ? -29.075 5.351 29.787 1.00 86.50 189 GLY A N 1
ATOM 1317 C CA . GLY A 1 189 ? -30.507 5.051 29.900 1.00 86.50 189 GLY A CA 1
ATOM 1318 C C . GLY A 1 189 ? -30.839 3.646 30.412 1.00 86.50 189 GLY A C 1
ATOM 1319 O O . GLY A 1 189 ? -32.006 3.266 30.394 1.00 86.50 189 GLY A O 1
ATOM 1320 N N . MET A 1 190 ? -29.841 2.885 30.868 1.00 84.94 190 MET A N 1
ATOM 1321 C CA . MET A 1 190 ? -30.048 1.626 31.578 1.00 84.94 190 MET A CA 1
ATOM 1322 C C . MET A 1 190 ? -30.371 1.911 33.046 1.00 84.94 190 MET A C 1
ATOM 1324 O O . MET A 1 190 ? -30.062 2.982 33.569 1.00 84.94 190 MET A O 1
ATOM 1328 N N . CYS A 1 191 ? -30.962 0.946 33.737 1.00 84.81 191 CYS A N 1
ATOM 1329 C CA . CYS A 1 191 ? -31.106 1.038 35.185 1.00 84.81 191 CYS A CA 1
ATOM 1330 C C . CYS A 1 191 ? -29.768 0.771 35.897 1.00 84.81 191 CYS A C 1
ATOM 1332 O O . CYS A 1 191 ? -29.436 1.488 36.831 1.00 84.81 191 CYS A O 1
ATOM 1334 N N . ALA A 1 192 ? -28.943 -0.156 35.404 1.00 84.69 192 ALA A N 1
ATOM 1335 C CA . ALA A 1 192 ? -27.586 -0.382 35.898 1.00 84.69 192 ALA A CA 1
ATOM 1336 C C . ALA A 1 192 ? -26.573 -0.493 34.746 1.00 84.69 192 ALA A C 1
ATOM 1338 O O . ALA A 1 192 ? -26.925 -0.796 33.607 1.00 84.69 192 ALA A O 1
ATOM 1339 N N . GLY A 1 193 ? -25.293 -0.239 35.038 1.00 85.31 193 GLY A N 1
ATOM 1340 C CA . GLY A 1 193 ? -24.208 -0.438 34.070 1.00 85.31 193 GLY A CA 1
ATOM 1341 C C . GLY A 1 193 ? -23.991 0.718 33.091 1.00 85.31 193 GLY A C 1
ATOM 1342 O O . GLY A 1 193 ? -23.243 0.561 32.125 1.00 85.31 193 GLY A O 1
ATOM 1343 N N . ASN A 1 194 ? -24.574 1.893 33.340 1.00 86.94 194 ASN A N 1
ATOM 1344 C CA . ASN A 1 194 ? -24.309 3.072 32.520 1.00 86.94 194 ASN A CA 1
ATOM 1345 C C . ASN A 1 194 ? -22.845 3.514 32.640 1.00 86.94 194 ASN A C 1
ATOM 1347 O O . ASN A 1 194 ? -22.210 3.328 33.679 1.00 86.94 194 ASN A O 1
ATOM 1351 N N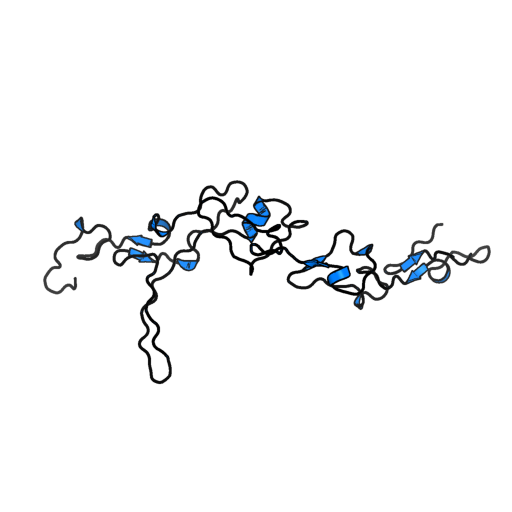 . ALA A 1 195 ? -22.313 4.175 31.609 1.00 89.31 195 ALA A N 1
ATOM 1352 C CA . ALA A 1 195 ? -20.973 4.768 31.640 1.00 89.31 195 ALA A CA 1
ATOM 1353 C C . ALA A 1 195 ? -20.801 5.734 32.821 1.00 89.31 195 ALA A C 1
ATOM 1355 O O . ALA A 1 195 ? -19.794 5.682 33.526 1.00 89.31 195 ALA A O 1
ATOM 1356 N N . ASN A 1 196 ? -21.813 6.570 33.071 1.00 89.19 196 ASN A N 1
ATOM 1357 C CA . ASN A 1 196 ? -21.917 7.329 34.308 1.00 89.19 196 ASN A CA 1
ATOM 1358 C C . ASN A 1 196 ? -22.684 6.510 35.349 1.00 89.19 196 ASN A C 1
ATOM 1360 O O . ASN A 1 196 ? -23.912 6.470 35.322 1.00 89.19 196 ASN A O 1
ATOM 1364 N N . SER A 1 197 ? -21.972 5.911 36.301 1.00 87.44 197 SER A N 1
ATOM 136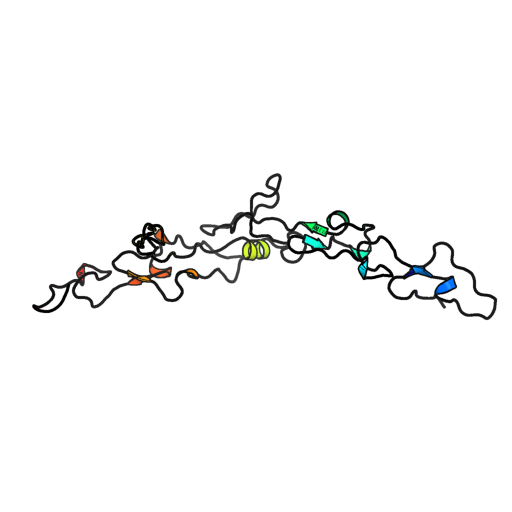5 C CA . SER A 1 197 ? -22.598 5.120 37.364 1.00 87.44 197 SER A CA 1
ATOM 1366 C C . SER A 1 197 ? -23.504 5.940 38.287 1.00 87.44 197 SER A C 1
ATOM 1368 O O . SER A 1 197 ? -24.356 5.369 38.951 1.00 87.44 197 SER A O 1
ATOM 1370 N N . ALA A 1 198 ? -23.363 7.270 38.338 1.00 89.31 198 ALA A N 1
ATOM 1371 C CA . ALA A 1 198 ? -24.289 8.119 39.093 1.00 89.31 198 ALA A CA 1
ATOM 1372 C C . ALA A 1 198 ? -25.682 8.211 38.443 1.00 89.31 198 ALA A C 1
ATOM 1374 O O . ALA A 1 198 ? -26.623 8.682 39.075 1.00 89.31 198 ALA A O 1
ATOM 1375 N N . SER A 1 199 ? -25.808 7.791 37.182 1.00 86.50 199 SER A N 1
ATOM 1376 C CA . SER A 1 199 ? -27.087 7.660 36.482 1.00 86.50 199 SER A CA 1
ATOM 1377 C C . SER A 1 199 ? -27.721 6.277 36.657 1.00 86.50 199 SER A C 1
ATOM 1379 O O . SER A 1 199 ? -28.832 6.077 36.175 1.00 86.50 199 SER A O 1
ATOM 1381 N N . ASP A 1 200 ? -27.041 5.342 37.331 1.00 86.56 200 ASP A N 1
ATOM 1382 C CA . ASP A 1 200 ? -27.618 4.045 37.681 1.00 86.56 200 ASP A CA 1
ATOM 1383 C C . ASP A 1 200 ? -28.697 4.245 38.770 1.00 86.56 200 ASP A C 1
ATOM 1385 O O . ASP A 1 200 ? -28.504 4.980 39.742 1.00 86.56 200 ASP A O 1
ATOM 1389 N N . ILE A 1 201 ? -29.846 3.593 38.597 1.00 83.00 201 ILE A N 1
ATOM 1390 C CA . ILE A 1 201 ? -30.984 3.584 39.521 1.00 83.00 201 ILE A CA 1
ATOM 1391 C C . ILE A 1 201 ? -31.382 2.140 39.840 1.00 83.00 201 ILE A C 1
ATOM 1393 O O . ILE A 1 201 ? -31.137 1.225 39.061 1.00 83.00 201 ILE A O 1
ATOM 1397 N N . THR A 1 202 ? -32.060 1.915 40.962 1.00 81.12 202 THR A N 1
ATOM 1398 C CA . THR A 1 202 ? -32.599 0.586 41.277 1.00 81.12 202 THR A CA 1
ATOM 1399 C C . THR A 1 202 ? -33.657 0.178 40.246 1.00 81.12 202 THR A C 1
ATOM 1401 O O . THR A 1 202 ? -34.653 0.890 40.084 1.00 81.12 202 THR A O 1
ATOM 1404 N N . CYS A 1 203 ? -33.488 -0.972 39.579 1.00 75.12 203 CYS A N 1
ATOM 1405 C CA . CYS A 1 203 ? -34.550 -1.549 38.754 1.00 75.12 203 CYS A CA 1
ATOM 1406 C C . CYS A 1 203 ? -35.813 -1.793 39.588 1.00 75.12 203 CYS A C 1
ATOM 1408 O O . CYS A 1 203 ? -35.762 -2.335 40.693 1.00 75.12 203 CYS A O 1
ATOM 1410 N N . GLY A 1 204 ? -36.976 -1.445 39.034 1.00 74.81 204 GLY A N 1
ATOM 1411 C CA . GLY A 1 204 ? -38.256 -1.869 39.597 1.00 74.81 204 GLY A CA 1
ATOM 1412 C C . GLY A 1 204 ? -38.426 -3.393 39.535 1.00 74.81 204 GLY A C 1
ATOM 1413 O O . GLY A 1 204 ? -37.819 -4.068 38.702 1.00 74.81 204 GLY A O 1
ATOM 1414 N N . ALA A 1 205 ? -39.287 -3.944 40.395 1.00 75.44 205 ALA A N 1
ATOM 1415 C CA . ALA A 1 205 ? -39.568 -5.379 40.420 1.00 75.44 205 ALA A CA 1
ATOM 1416 C C . ALA A 1 205 ? -40.013 -5.893 39.034 1.00 75.44 205 ALA A C 1
ATOM 1418 O O . ALA A 1 205 ? -40.966 -5.376 38.451 1.00 75.44 205 ALA A O 1
ATOM 1419 N N . GLY A 1 206 ? -39.326 -6.921 38.524 1.00 72.00 206 GLY A N 1
ATOM 1420 C CA . GLY A 1 206 ? -39.607 -7.551 37.227 1.00 72.00 206 GLY A CA 1
ATOM 1421 C C . GLY A 1 206 ? -38.693 -7.124 36.071 1.00 72.00 206 GLY A C 1
ATOM 1422 O O . GLY A 1 206 ? -38.740 -7.758 35.018 1.00 72.00 206 GLY A O 1
ATOM 1423 N N . TYR A 1 207 ? -37.835 -6.118 36.261 1.00 67.81 207 TYR A N 1
ATOM 1424 C CA . TYR A 1 207 ? -36.787 -5.749 35.303 1.00 67.81 207 TYR A CA 1
ATOM 1425 C C . TYR A 1 207 ? -35.448 -6.375 35.712 1.00 67.81 207 TYR A C 1
ATOM 1427 O O . TYR A 1 207 ? -35.206 -6.610 36.896 1.00 67.81 207 TYR A O 1
ATOM 1435 N N . LYS A 1 208 ? -34.606 -6.708 34.728 1.00 59.75 208 LYS A N 1
ATOM 1436 C CA . LYS A 1 208 ? -33.246 -7.199 34.984 1.00 59.75 208 LYS A CA 1
ATOM 1437 C C . LY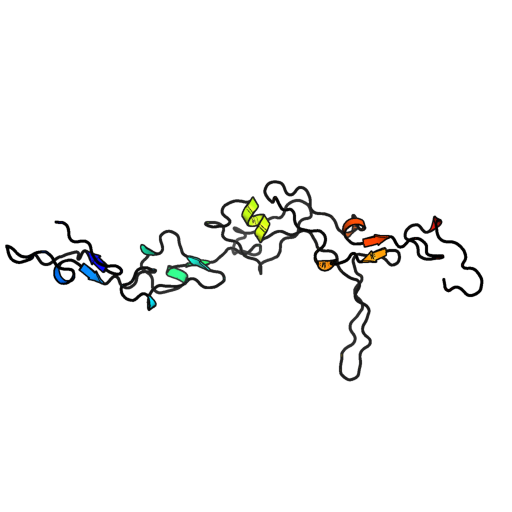S A 1 208 ? -32.303 -6.006 35.133 1.00 59.75 208 LYS A C 1
ATOM 1439 O O . LYS A 1 208 ? -32.341 -5.127 34.271 1.00 59.75 208 LYS A O 1
ATOM 1444 N N . ASP A 1 209 ? -31.499 -6.030 36.196 1.00 57.25 209 ASP A N 1
ATOM 1445 C CA . ASP A 1 209 ? -30.282 -5.217 36.340 1.00 57.25 209 ASP A CA 1
ATOM 1446 C C . ASP A 1 209 ? -29.219 -5.619 35.304 1.00 57.25 209 ASP A C 1
ATOM 1448 O O . ASP A 1 209 ? -29.135 -6.831 34.974 1.00 57.25 209 ASP A O 1
#

Organism: NCBI:txid311494

Secondary structure (DSSP, 8-state):
-PPPPPTTEEE-SSPPPPPTTPPP-HHHHEEE--SBSS--SSGGGSPP--TTEEEPTTGGG-B-SSHHHHEEEPEESS--TTSTTPPPPPTTPEE--TTSEE-TTTTT-SHHHHHHHHEEPPPP-PPBPPBPP-SSS--B--B--SS-TTEEEPTTGGGPSPPPS-SSS------GGG-GGGTEEEP-S-SS--SSGGG--PPPTTS--